Protein AF-A0A843HGH1-F1 (afdb_monomer_lite)

pLDDT: mean 73.26, std 16.57, range [32.53, 95.19]

Secondary structure (DSSP, 8-state):
-PPPPHHHHHHHHHHHHHHHHHHHHHHHHHTTTEEE-GGGSPPPPSS--HHHHHHHHH--HHHHHTTEEEE-TTS-EEEHHHHHHHHHHHHHHHHHHHHHHHHHHHHT--SS-PPPHHHHHHHHHHHHHHHHHHSS-S-TT--HHHHHHHHHHHHHHHHHHHHHHHHH-HHHHHHHHHHTHHHHHHHHHHHHH---TTS-HHHHHHHHHHHHHHHHHHHHSSPPPHHHHHHHHHHHHHHHTT----

Radius of gyration: 27.56 Å; chains: 1; bounding box: 64×54×76 Å

Foldseek 3Di:
DDDDDPVQVVLVVLLVVLLVVQVVLQVVVVVVQKDAPPVLRDDDDPDRDVVSNVVSVVNDPLNRQQRIWGQDPLRDIDRSNVVVVVVVVVVVVVVVVVVVVVVLVVVQDDVDHHDPPLVVLVVVLVVLLVCLLDDDPPPSPDDPVRSVVLNVLSVLLVVLLVVLCVPPNSVVLSVLCVVCVVLSVVLSCLSRPVRCPPPDPVVSLVVNLVSSQVSSCSRNVHHDDPVRVVVSVVVSVVVVVVPDDD

Structure (mmCIF, N/CA/C/O backbone):
data_AF-A0A843HGH1-F1
#
_entry.id   AF-A0A843HGH1-F1
#
loop_
_atom_site.group_PDB
_atom_site.id
_atom_site.type_symbol
_atom_site.label_atom_id
_atom_site.label_alt_id
_atom_site.label_comp_id
_atom_site.label_asym_id
_atom_site.label_entity_id
_atom_site.label_seq_id
_atom_site.pdbx_PDB_ins_code
_atom_site.Cartn_x
_atom_site.Cartn_y
_atom_site.Cartn_z
_atom_site.occupancy
_atom_site.B_iso_or_equiv
_atom_site.auth_seq_id
_atom_site.auth_comp_id
_atom_site.auth_asym_id
_atom_site.auth_atom_id
_atom_site.pdbx_PDB_model_num
ATOM 1 N N . MET A 1 1 ? 36.991 12.781 -45.482 1.00 47.69 1 MET A N 1
ATOM 2 C CA . MET A 1 1 ? 36.181 12.002 -44.517 1.00 47.69 1 MET A CA 1
ATOM 3 C C . MET A 1 1 ? 34.779 11.880 -45.087 1.00 47.69 1 MET A C 1
ATOM 5 O O . MET A 1 1 ? 34.203 12.911 -45.402 1.00 47.69 1 MET A O 1
ATOM 9 N N . ALA A 1 2 ? 34.263 10.668 -45.298 1.00 56.12 2 ALA A N 1
ATOM 10 C CA . ALA A 1 2 ? 32.907 10.491 -45.818 1.00 56.12 2 ALA A CA 1
ATOM 11 C C . ALA A 1 2 ? 31.892 11.022 -44.793 1.00 56.12 2 ALA A C 1
ATOM 13 O O . ALA A 1 2 ? 31.821 10.530 -43.665 1.00 56.12 2 ALA A O 1
ATOM 14 N N . THR A 1 3 ? 31.152 12.063 -45.163 1.00 76.19 3 THR A N 1
ATOM 15 C CA . THR A 1 3 ? 30.047 12.593 -44.368 1.00 76.19 3 THR A CA 1
ATOM 16 C C . THR A 1 3 ? 28.882 11.610 -44.443 1.00 76.19 3 THR A C 1
ATOM 18 O O . THR A 1 3 ? 28.512 11.139 -45.517 1.00 76.19 3 THR A O 1
ATOM 21 N N . LYS A 1 4 ? 28.329 11.236 -43.28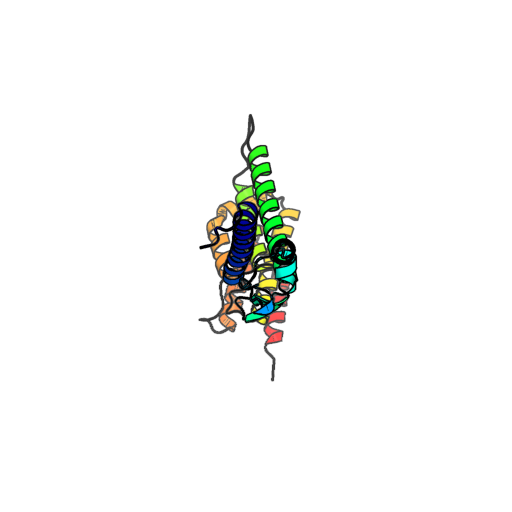4 1.00 80.62 4 LYS A N 1
ATOM 22 C CA . LYS A 1 4 ? 27.155 10.354 -43.229 1.00 80.62 4 LYS A CA 1
ATOM 23 C C . LYS A 1 4 ? 25.980 11.033 -43.929 1.00 80.62 4 LYS A C 1
ATOM 25 O O . LYS A 1 4 ? 25.811 12.245 -43.800 1.00 80.62 4 LYS A O 1
ATOM 30 N N . SER A 1 5 ? 25.158 10.252 -44.628 1.00 87.81 5 SER A N 1
ATOM 31 C CA . SER A 1 5 ? 23.934 10.780 -45.234 1.00 87.81 5 SER A CA 1
ATOM 32 C C . SER A 1 5 ? 22.965 11.271 -44.153 1.00 87.81 5 SER A C 1
ATOM 34 O O . SER A 1 5 ? 22.966 10.766 -43.025 1.00 87.81 5 SER A O 1
ATOM 36 N N . GLN A 1 6 ? 22.102 12.227 -44.499 1.00 89.00 6 GLN A N 1
ATOM 37 C CA . GLN A 1 6 ? 21.096 12.758 -43.575 1.00 89.00 6 GLN A CA 1
ATOM 38 C C . GLN A 1 6 ? 20.200 11.647 -42.998 1.00 89.00 6 GLN A C 1
ATOM 40 O O . GLN A 1 6 ? 19.968 11.604 -41.791 1.00 89.00 6 GLN A O 1
ATOM 45 N N . ALA A 1 7 ? 19.793 10.688 -43.837 1.00 86.38 7 ALA A N 1
ATOM 46 C CA . ALA A 1 7 ? 19.006 9.526 -43.423 1.00 86.38 7 ALA A CA 1
ATOM 47 C C . ALA A 1 7 ? 19.754 8.635 -42.415 1.00 86.38 7 ALA A C 1
ATOM 49 O O . ALA A 1 7 ? 19.175 8.154 -41.442 1.00 86.38 7 ALA A O 1
ATOM 50 N N . GLN A 1 8 ? 21.065 8.444 -42.600 1.00 88.38 8 GLN A N 1
ATOM 51 C CA . GLN A 1 8 ? 21.877 7.667 -41.667 1.00 88.38 8 GLN A CA 1
ATOM 52 C C . GLN A 1 8 ? 22.031 8.390 -40.322 1.00 88.38 8 GLN A C 1
ATOM 54 O O . GLN A 1 8 ? 21.955 7.754 -39.274 1.00 88.38 8 GLN A O 1
ATOM 59 N N . ILE A 1 9 ? 22.194 9.717 -40.328 1.00 90.25 9 ILE A N 1
ATOM 60 C CA . ILE A 1 9 ? 22.241 10.533 -39.104 1.00 90.25 9 ILE A CA 1
ATOM 61 C C . ILE A 1 9 ? 20.923 10.418 -38.323 1.00 90.25 9 ILE A C 1
ATOM 63 O O . ILE A 1 9 ? 20.937 10.253 -37.098 1.00 90.25 9 ILE A O 1
ATOM 67 N N . GLU A 1 10 ? 19.791 10.475 -39.021 1.00 92.94 10 GLU A N 1
ATOM 68 C CA . GLU A 1 10 ? 18.462 10.349 -38.426 1.00 92.94 10 GLU A CA 1
ATOM 69 C C . GLU A 1 10 ? 18.233 8.960 -37.816 1.00 92.94 10 GLU A C 1
ATOM 71 O O . GLU A 1 10 ? 17.894 8.857 -36.633 1.00 92.94 10 GLU A O 1
ATOM 76 N N . LEU A 1 11 ? 18.567 7.895 -38.549 1.00 92.69 11 LEU A N 1
ATOM 77 C CA . LEU A 1 11 ? 18.500 6.519 -38.056 1.00 92.69 11 LEU A CA 1
ATOM 78 C C . LEU A 1 11 ? 19.348 6.316 -36.786 1.00 92.69 11 LEU A C 1
ATOM 80 O O . LEU A 1 11 ? 18.905 5.707 -35.807 1.00 92.69 11 LEU A O 1
ATOM 84 N N . GLU A 1 12 ? 20.569 6.860 -36.750 1.00 91.94 12 GLU A N 1
ATOM 85 C CA . GLU A 1 12 ? 21.418 6.794 -35.555 1.00 91.94 12 GLU A CA 1
ATOM 86 C C . GLU A 1 12 ? 20.805 7.522 -34.357 1.00 91.94 12 GLU A C 1
ATOM 88 O O . GLU A 1 12 ? 20.907 7.054 -33.214 1.00 91.94 12 GLU A O 1
ATOM 93 N N . LYS A 1 13 ? 20.166 8.669 -34.601 1.00 93.75 13 LYS A N 1
ATOM 94 C CA . LYS A 1 13 ? 19.487 9.457 -33.571 1.00 93.75 13 LYS A CA 1
ATOM 95 C C . LYS A 1 13 ? 18.308 8.682 -32.985 1.00 93.75 13 LYS A C 1
ATOM 97 O O . LYS A 1 13 ? 18.175 8.632 -31.757 1.00 93.75 13 LYS A O 1
ATOM 102 N N . GLU A 1 14 ? 17.504 8.029 -33.817 1.00 94.44 14 GLU A N 1
ATOM 103 C CA . GLU A 1 14 ? 16.368 7.216 -33.373 1.00 94.44 14 GLU A CA 1
ATOM 104 C C . GLU A 1 14 ? 16.791 5.978 -32.580 1.00 94.44 14 GLU A C 1
ATOM 106 O O . GLU A 1 14 ? 16.241 5.701 -31.507 1.00 94.44 14 GLU A O 1
ATOM 111 N N . VAL A 1 15 ? 17.830 5.273 -33.031 1.00 94.25 15 VAL A N 1
ATOM 112 C CA . VAL A 1 15 ? 18.378 4.122 -32.300 1.00 94.25 15 VAL A CA 1
ATOM 113 C C . VAL A 1 15 ? 18.902 4.549 -30.929 1.00 94.25 15 VAL A C 1
ATOM 115 O O . VAL A 1 15 ? 18.588 3.916 -29.914 1.00 94.25 15 VAL A O 1
ATOM 118 N N . LYS A 1 16 ? 19.637 5.667 -30.854 1.00 93.12 16 LYS A N 1
ATOM 119 C CA . LYS A 1 16 ? 20.111 6.231 -29.578 1.00 93.12 16 LYS A CA 1
ATOM 120 C C . LYS A 1 16 ? 18.948 6.655 -28.676 1.00 93.12 16 LYS A C 1
ATOM 122 O O . LYS A 1 16 ? 19.013 6.426 -27.466 1.00 93.12 16 LYS A O 1
ATOM 127 N N . LYS A 1 17 ? 17.879 7.237 -29.231 1.00 94.75 17 LYS A N 1
ATOM 128 C CA . LYS A 1 17 ? 16.661 7.617 -28.492 1.00 94.75 17 LYS A CA 1
ATOM 129 C C . LYS A 1 17 ? 15.985 6.393 -27.872 1.00 94.75 17 LYS A C 1
ATOM 131 O O . LYS A 1 17 ? 15.718 6.394 -26.669 1.00 94.75 17 LYS A O 1
ATOM 136 N N . ASN A 1 18 ? 15.779 5.332 -28.650 1.00 94.12 18 ASN A N 1
ATOM 137 C CA . ASN A 1 18 ? 15.172 4.092 -28.169 1.00 94.12 18 ASN A CA 1
ATOM 138 C C . ASN A 1 18 ? 16.038 3.385 -27.115 1.00 94.12 18 ASN A C 1
ATOM 140 O O . ASN A 1 18 ? 15.526 2.955 -26.081 1.00 94.12 18 ASN A O 1
ATOM 144 N N . LEU A 1 19 ? 17.359 3.347 -27.302 1.00 93.69 19 LEU A N 1
ATOM 145 C CA . LEU A 1 19 ? 18.281 2.789 -26.311 1.00 93.69 19 LEU A CA 1
ATOM 146 C C . LEU A 1 19 ? 18.267 3.593 -24.999 1.00 93.69 19 LEU A C 1
ATOM 148 O O . LEU A 1 19 ? 18.232 3.010 -23.915 1.00 93.69 19 LEU A O 1
ATOM 152 N N . ARG A 1 20 ? 18.223 4.932 -25.070 1.00 94.19 20 ARG A N 1
ATOM 153 C CA . ARG A 1 20 ? 18.053 5.795 -23.885 1.00 94.19 20 ARG A CA 1
ATOM 154 C C . ARG A 1 20 ? 16.722 5.535 -23.179 1.00 94.19 20 ARG A C 1
ATOM 156 O O . ARG A 1 20 ? 16.712 5.471 -21.952 1.00 94.19 20 ARG A O 1
ATOM 163 N N . ARG A 1 21 ? 15.623 5.359 -23.925 1.00 95.19 21 ARG A N 1
ATOM 164 C CA . ARG A 1 21 ? 14.299 5.003 -23.382 1.00 95.19 21 ARG A CA 1
ATOM 165 C C . ARG A 1 21 ? 14.366 3.706 -22.573 1.00 95.19 21 ARG A C 1
ATOM 167 O O . ARG A 1 21 ? 13.941 3.700 -21.422 1.00 95.19 21 ARG A O 1
ATOM 174 N N . ILE A 1 22 ? 14.951 2.649 -23.144 1.00 94.44 22 ILE A N 1
ATOM 175 C CA . ILE A 1 22 ? 15.089 1.342 -22.482 1.00 94.44 22 ILE A CA 1
ATOM 176 C C . ILE A 1 22 ? 15.947 1.466 -21.217 1.00 94.44 22 ILE A C 1
ATOM 178 O O . ILE A 1 22 ? 15.513 1.057 -20.145 1.00 94.44 22 ILE A O 1
ATOM 182 N N . LYS A 1 23 ? 17.124 2.103 -21.300 1.00 93.06 23 LYS A N 1
ATOM 183 C CA . LYS A 1 23 ? 18.012 2.285 -20.137 1.00 93.06 23 LYS A CA 1
ATOM 184 C C . LYS A 1 23 ? 17.362 3.089 -19.011 1.00 93.06 23 LYS A C 1
ATOM 186 O O . LYS A 1 23 ? 17.520 2.742 -17.846 1.00 93.06 23 LYS A O 1
ATOM 191 N N . ARG A 1 24 ? 16.638 4.164 -19.342 1.00 94.75 24 ARG A N 1
ATOM 192 C CA . ARG A 1 24 ? 15.904 4.965 -18.347 1.00 94.75 24 ARG A CA 1
ATOM 193 C C . ARG A 1 24 ? 14.826 4.139 -17.660 1.00 94.75 24 ARG A C 1
ATOM 195 O O . ARG A 1 24 ? 14.711 4.205 -16.441 1.00 94.75 24 ARG A O 1
ATOM 202 N N . PHE A 1 25 ? 14.073 3.361 -18.433 1.00 94.88 25 PHE A N 1
ATOM 203 C CA . PHE A 1 25 ? 13.052 2.476 -17.891 1.00 94.88 25 PHE A CA 1
ATOM 204 C C . PHE A 1 25 ? 13.652 1.451 -16.924 1.00 94.88 25 PHE A C 1
ATOM 206 O O . PHE A 1 25 ? 13.161 1.318 -15.807 1.00 94.88 25 PHE A O 1
ATOM 213 N N . VAL A 1 26 ? 14.736 0.785 -17.331 1.00 93.44 26 VAL A N 1
ATOM 214 C CA . VAL A 1 26 ? 15.436 -0.207 -16.508 1.00 93.44 26 VAL A CA 1
ATOM 215 C C . VAL A 1 26 ? 15.921 0.418 -15.204 1.00 93.44 26 VAL A C 1
ATOM 217 O O . VAL A 1 26 ? 15.515 -0.050 -14.151 1.00 93.44 26 VAL A O 1
ATOM 220 N N . LYS A 1 27 ? 16.643 1.547 -15.250 1.00 93.31 27 LYS A N 1
ATOM 221 C CA . LYS A 1 27 ? 17.094 2.245 -14.031 1.00 93.31 27 LYS A CA 1
ATOM 222 C C . LYS A 1 27 ? 15.945 2.613 -13.090 1.00 93.31 27 LYS A C 1
ATOM 224 O O . LYS A 1 27 ? 16.081 2.539 -11.874 1.00 93.31 27 LYS A O 1
ATOM 229 N N . ALA A 1 28 ? 14.809 3.045 -13.636 1.00 93.44 28 ALA A N 1
ATOM 230 C CA . ALA A 1 28 ? 13.634 3.381 -12.835 1.00 93.44 28 ALA A CA 1
ATOM 231 C C . ALA A 1 28 ? 12.941 2.141 -12.246 1.00 93.44 28 ALA A C 1
ATOM 233 O O . ALA A 1 28 ? 12.285 2.233 -11.213 1.00 93.44 28 ALA A O 1
ATOM 234 N N . ALA A 1 29 ? 13.030 0.991 -12.911 1.00 92.38 29 ALA A N 1
ATOM 235 C CA . ALA A 1 29 ? 12.542 -0.279 -12.390 1.00 92.38 29 ALA A CA 1
ATOM 236 C C . ALA A 1 29 ? 13.511 -0.875 -11.353 1.00 92.38 29 ALA A C 1
ATOM 238 O O . ALA A 1 29 ? 13.057 -1.338 -10.317 1.00 92.38 29 ALA A O 1
ATOM 239 N N . GLU A 1 30 ? 14.823 -0.766 -11.549 1.00 92.44 30 GLU A N 1
ATOM 240 C CA . GLU A 1 30 ? 15.837 -1.181 -10.568 1.00 92.44 30 GLU A CA 1
ATOM 241 C C . GLU A 1 30 ? 15.666 -0.468 -9.230 1.00 92.44 30 GLU A C 1
ATOM 243 O O . GLU A 1 30 ? 15.606 -1.116 -8.191 1.00 92.44 30 GLU A O 1
ATOM 248 N N . LYS A 1 31 ? 15.436 0.850 -9.254 1.00 91.38 31 LYS A N 1
ATOM 249 C CA . LYS A 1 31 ? 15.102 1.622 -8.044 1.00 91.38 31 LYS A CA 1
ATOM 250 C C . LYS A 1 31 ? 13.849 1.134 -7.312 1.00 91.38 31 LYS A C 1
ATOM 252 O O . LYS A 1 31 ? 13.685 1.438 -6.140 1.00 91.38 31 LYS A O 1
ATOM 257 N N . ARG A 1 32 ? 12.951 0.436 -8.009 1.00 87.19 32 ARG A N 1
ATOM 258 C CA . ARG A 1 32 ? 11.728 -0.136 -7.437 1.00 87.19 32 ARG A CA 1
ATOM 259 C C . ARG A 1 32 ? 11.919 -1.570 -6.941 1.00 87.19 32 ARG A C 1
ATOM 261 O O . ARG A 1 32 ? 10.956 -2.113 -6.430 1.00 87.19 32 ARG A O 1
ATOM 268 N N . GLY A 1 33 ? 13.098 -2.179 -7.102 1.00 90.06 33 GLY A N 1
ATOM 269 C CA . GLY A 1 33 ? 13.377 -3.561 -6.682 1.00 90.06 33 GLY A CA 1
ATOM 270 C C . GLY A 1 33 ? 13.390 -4.592 -7.816 1.00 90.06 33 GLY A C 1
ATOM 271 O O . GLY A 1 33 ? 13.457 -5.791 -7.561 1.00 90.06 33 GLY A O 1
ATOM 272 N N . TYR A 1 34 ? 13.330 -4.168 -9.084 1.00 93.56 34 TYR A N 1
ATOM 273 C CA . TYR A 1 34 ? 13.421 -5.090 -10.222 1.00 93.56 34 TYR A CA 1
ATOM 274 C C . TYR A 1 34 ? 14.871 -5.334 -10.646 1.00 93.56 34 TYR A C 1
ATOM 276 O O . TYR A 1 34 ? 15.633 -4.401 -10.862 1.00 93.56 34 TYR A O 1
ATOM 284 N N . SER A 1 35 ? 15.222 -6.588 -10.883 1.00 92.31 35 SER A N 1
ATOM 285 C CA . SER A 1 35 ? 16.493 -7.009 -11.459 1.00 92.31 35 SER A CA 1
ATOM 286 C C . SER A 1 35 ? 16.274 -7.582 -12.859 1.00 92.31 35 SER A C 1
ATOM 288 O O . SER A 1 35 ? 15.352 -8.370 -13.090 1.00 92.31 35 SER A O 1
ATOM 290 N N . PHE A 1 36 ? 17.114 -7.177 -13.812 1.00 91.25 36 PHE A N 1
ATOM 291 C CA . PHE A 1 36 ? 17.059 -7.613 -15.207 1.00 91.25 36 PHE A CA 1
ATOM 292 C C . PHE A 1 36 ? 18.316 -8.408 -15.547 1.00 91.25 36 PHE A C 1
ATOM 294 O O . PHE A 1 36 ? 19.418 -8.026 -15.162 1.00 91.25 36 PHE A O 1
ATOM 301 N N . SER A 1 37 ? 18.182 -9.486 -16.327 1.00 82.75 37 SER A N 1
ATOM 302 C CA . SER A 1 37 ? 19.374 -10.165 -16.851 1.00 82.75 37 SER A CA 1
ATOM 303 C C . SER A 1 37 ? 20.143 -9.252 -17.814 1.00 82.75 37 SER A C 1
ATOM 305 O O . SER A 1 37 ? 19.540 -8.468 -18.555 1.00 82.75 37 SER A O 1
ATOM 307 N N . ASN A 1 38 ? 21.469 -9.412 -17.890 1.00 74.75 38 ASN A N 1
ATOM 308 C CA . ASN A 1 38 ? 22.316 -8.653 -18.822 1.00 74.75 38 ASN A CA 1
ATOM 309 C C . ASN A 1 38 ? 21.862 -8.780 -20.291 1.00 74.75 38 ASN A C 1
ATOM 311 O O . ASN A 1 38 ? 22.095 -7.883 -21.094 1.00 74.75 38 ASN A O 1
ATOM 315 N N . THR A 1 39 ? 21.153 -9.858 -20.644 1.00 75.56 39 THR A N 1
ATOM 316 C CA . THR A 1 39 ? 20.605 -10.070 -21.996 1.00 75.56 39 THR A CA 1
ATOM 317 C C . THR A 1 39 ? 19.356 -9.232 -22.304 1.00 75.56 39 THR A C 1
ATOM 319 O O . THR A 1 39 ? 18.990 -9.070 -23.471 1.00 75.56 39 THR A O 1
ATOM 322 N N . ALA A 1 40 ? 18.687 -8.682 -21.286 1.00 75.62 40 ALA A N 1
ATOM 323 C CA . ALA A 1 40 ? 17.489 -7.862 -21.450 1.00 75.62 40 ALA A CA 1
ATOM 324 C C . ALA A 1 40 ? 17.806 -6.412 -21.861 1.00 75.62 40 ALA A C 1
ATOM 326 O O . ALA A 1 40 ? 16.944 -5.741 -22.435 1.00 75.62 40 ALA A O 1
ATOM 327 N N . ILE A 1 41 ? 19.030 -5.933 -21.606 1.00 83.62 41 ILE A N 1
ATOM 328 C CA . ILE A 1 41 ? 19.459 -4.559 -21.889 1.00 83.62 41 ILE A CA 1
ATOM 329 C C . ILE A 1 41 ? 20.366 -4.561 -23.129 1.00 83.62 41 ILE A C 1
ATOM 331 O O . ILE A 1 41 ? 21.516 -4.987 -23.050 1.00 83.62 41 ILE A O 1
ATOM 335 N N . PRO A 1 42 ? 19.898 -4.073 -24.289 1.00 84.12 42 PRO A N 1
ATOM 336 C CA . PRO A 1 42 ? 20.715 -4.074 -25.495 1.00 84.12 42 PRO A CA 1
ATOM 337 C C . PRO A 1 42 ? 21.879 -3.069 -25.421 1.00 84.12 42 PRO A C 1
ATOM 339 O O . PRO A 1 42 ? 21.728 -1.932 -24.958 1.00 84.12 42 PRO A O 1
ATOM 342 N N . THR A 1 43 ? 23.039 -3.475 -25.940 1.00 87.69 43 THR A N 1
ATOM 343 C CA . THR A 1 43 ? 24.229 -2.632 -26.139 1.00 87.69 43 THR A CA 1
ATOM 344 C C . THR A 1 43 ? 24.214 -1.982 -27.520 1.00 87.69 43 THR A C 1
ATOM 346 O O . THR A 1 43 ? 23.575 -2.478 -28.441 1.00 87.69 43 THR A O 1
ATOM 349 N N . LEU A 1 44 ? 24.884 -0.839 -27.693 1.00 87.69 44 LEU A N 1
ATOM 350 C CA . LEU A 1 44 ? 24.924 -0.171 -28.996 1.00 87.69 44 LEU A CA 1
ATOM 351 C C . LEU A 1 44 ? 25.774 -1.004 -29.980 1.00 87.69 44 LEU A C 1
ATOM 353 O O . LEU A 1 44 ? 26.950 -1.222 -29.688 1.00 87.69 44 LEU A O 1
ATOM 357 N N . PRO A 1 45 ? 25.226 -1.472 -31.118 1.00 87.06 45 PRO A N 1
ATOM 358 C CA . PRO A 1 45 ? 26.004 -2.229 -32.090 1.00 87.06 45 PRO A CA 1
ATOM 359 C C . PRO A 1 45 ? 26.961 -1.315 -32.857 1.00 87.06 45 PRO A C 1
ATOM 361 O O . PRO A 1 45 ? 26.702 -0.122 -33.021 1.00 87.06 45 PRO A O 1
ATOM 364 N N . LYS A 1 46 ? 28.039 -1.905 -33.385 1.00 85.44 46 LYS A N 1
ATOM 365 C CA . LYS A 1 46 ? 29.038 -1.206 -34.210 1.00 85.44 46 LYS A CA 1
ATOM 366 C C . LYS A 1 46 ? 28.435 -0.639 -35.502 1.00 85.44 46 LYS A C 1
ATOM 368 O O . LYS A 1 46 ? 28.812 0.449 -35.920 1.00 85.44 46 LYS A O 1
ATOM 373 N N . THR A 1 47 ? 27.466 -1.348 -36.083 1.00 86.25 47 THR A N 1
ATOM 374 C CA . THR A 1 47 ? 26.744 -0.928 -37.291 1.00 86.25 47 THR A CA 1
ATOM 375 C C . THR A 1 47 ? 25.272 -0.713 -36.967 1.00 86.25 47 THR A C 1
ATOM 377 O O . THR A 1 47 ? 24.585 -1.618 -36.482 1.00 86.25 47 THR A O 1
ATOM 380 N N . ILE A 1 48 ? 24.779 0.496 -37.232 1.00 89.50 48 ILE A N 1
ATOM 381 C CA . ILE A 1 48 ? 23.378 0.857 -37.030 1.00 89.50 48 ILE A CA 1
ATOM 382 C C . ILE A 1 48 ? 22.607 0.563 -38.319 1.00 89.50 48 ILE A C 1
ATOM 384 O O . ILE A 1 48 ? 22.966 1.040 -39.389 1.00 89.50 48 ILE A O 1
ATOM 388 N N . THR A 1 49 ? 21.561 -0.254 -38.196 1.00 91.75 49 THR A N 1
ATOM 389 C CA . THR A 1 49 ? 20.683 -0.674 -39.295 1.00 91.75 49 THR A CA 1
ATOM 390 C C . THR A 1 49 ? 19.226 -0.494 -38.885 1.00 91.75 49 THR A C 1
ATOM 392 O O . THR A 1 49 ? 18.912 -0.449 -37.691 1.00 91.75 49 THR A O 1
ATOM 395 N N . GLU A 1 50 ? 18.315 -0.476 -39.854 1.00 91.00 50 GLU A N 1
ATOM 396 C CA . GLU A 1 50 ? 16.872 -0.460 -39.581 1.00 91.00 50 GLU A CA 1
ATOM 397 C C . GLU A 1 50 ? 16.421 -1.666 -38.745 1.00 91.00 50 GLU A C 1
ATOM 399 O O . GLU A 1 50 ? 15.553 -1.549 -37.882 1.00 91.00 50 GLU A O 1
ATOM 404 N N . LYS A 1 51 ? 17.059 -2.830 -38.920 1.00 91.69 51 LYS A N 1
ATOM 405 C CA . LYS A 1 51 ? 16.789 -4.021 -38.101 1.00 91.69 51 LYS A CA 1
ATOM 406 C C . LYS A 1 51 ? 17.104 -3.776 -36.622 1.00 91.69 51 LYS A C 1
ATOM 408 O O . LYS A 1 51 ? 16.363 -4.237 -35.752 1.00 91.69 51 LYS A O 1
ATOM 413 N N . THR A 1 52 ? 18.172 -3.031 -36.327 1.00 91.06 52 THR A N 1
ATOM 414 C CA . THR A 1 52 ? 18.504 -2.603 -34.959 1.00 91.06 52 THR A CA 1
ATOM 415 C C . THR A 1 52 ? 17.416 -1.698 -34.391 1.00 91.06 52 THR A C 1
ATOM 417 O O . THR A 1 52 ? 17.002 -1.897 -33.248 1.00 91.06 52 THR A O 1
ATOM 420 N N . LEU A 1 53 ? 16.929 -0.738 -35.185 1.00 92.31 53 LEU A N 1
ATOM 421 C CA . LEU A 1 53 ? 15.846 0.153 -34.775 1.00 92.31 53 LEU A CA 1
ATOM 422 C C . LEU A 1 53 ? 14.581 -0.643 -34.430 1.00 92.31 53 LEU A C 1
ATOM 424 O O . LEU A 1 53 ? 14.121 -0.578 -33.290 1.00 92.31 53 LEU A O 1
ATOM 428 N N . ARG A 1 54 ? 14.116 -1.503 -35.346 1.00 93.44 54 ARG A N 1
ATOM 429 C CA . ARG A 1 54 ? 12.944 -2.372 -35.137 1.00 93.44 54 ARG A CA 1
ATOM 430 C C . ARG A 1 54 ? 13.083 -3.244 -33.890 1.00 93.44 54 ARG A C 1
ATOM 432 O O . ARG A 1 54 ? 12.144 -3.381 -33.105 1.00 93.44 54 ARG A O 1
ATOM 439 N N . LYS A 1 55 ? 14.278 -3.800 -33.651 1.00 91.88 55 LYS A N 1
ATOM 440 C CA . LYS A 1 55 ? 14.565 -4.567 -32.430 1.00 91.88 55 LYS A CA 1
ATOM 441 C C . LYS A 1 55 ? 14.361 -3.710 -31.179 1.00 91.88 55 LYS A C 1
ATOM 443 O O . LYS A 1 55 ? 13.734 -4.177 -30.233 1.00 91.88 55 LYS A O 1
ATOM 448 N N . TYR A 1 56 ? 14.856 -2.474 -31.144 1.00 93.38 56 TYR A N 1
ATOM 449 C CA . TYR A 1 56 ? 14.747 -1.624 -29.949 1.00 93.38 56 TYR A CA 1
ATOM 450 C C . TYR A 1 56 ? 13.341 -1.065 -29.736 1.00 93.38 56 TYR A C 1
ATOM 452 O O . TYR A 1 56 ? 12.931 -0.867 -28.591 1.00 93.38 56 TYR A O 1
ATOM 460 N N . GLU A 1 57 ? 12.586 -0.854 -30.807 1.00 92.56 57 GLU A N 1
ATOM 461 C CA . GLU A 1 57 ? 11.173 -0.477 -30.736 1.00 92.56 57 GLU A CA 1
ATOM 462 C C . GLU A 1 57 ? 10.306 -1.613 -30.190 1.00 92.56 57 GLU A C 1
ATOM 464 O O . GLU A 1 57 ? 9.415 -1.375 -29.369 1.00 92.56 57 GLU A O 1
ATOM 469 N N . SER A 1 58 ? 10.615 -2.857 -30.575 1.00 92.25 58 SER A N 1
ATOM 470 C CA . SER A 1 58 ? 9.904 -4.047 -30.095 1.00 92.25 58 SER A CA 1
ATOM 471 C C . SER A 1 58 ? 10.062 -4.282 -28.588 1.00 92.25 58 SER A C 1
ATOM 473 O O . SER A 1 58 ? 9.180 -4.865 -27.956 1.00 92.25 58 SER A O 1
ATOM 475 N N . ILE A 1 59 ? 11.152 -3.787 -27.986 1.00 93.19 59 ILE A N 1
ATOM 476 C CA . ILE A 1 59 ? 11.377 -3.867 -26.542 1.00 93.19 59 ILE A CA 1
ATOM 477 C C . ILE A 1 59 ? 10.426 -2.887 -25.853 1.00 93.19 59 ILE A C 1
ATOM 479 O O . ILE A 1 59 ? 10.647 -1.675 -25.805 1.00 93.19 59 ILE A O 1
ATOM 483 N N . ARG A 1 60 ? 9.335 -3.428 -25.317 1.00 92.19 60 ARG A N 1
ATOM 484 C CA . ARG A 1 60 ? 8.317 -2.694 -24.557 1.00 92.19 60 ARG A CA 1
ATOM 485 C C . ARG A 1 60 ? 8.452 -2.971 -23.056 1.00 92.19 60 ARG A C 1
ATOM 487 O O . ARG A 1 60 ? 8.987 -4.021 -22.691 1.00 92.19 60 ARG A O 1
ATOM 494 N N . PRO A 1 61 ? 7.928 -2.091 -22.183 1.00 90.94 61 PRO A N 1
ATOM 495 C CA . PRO A 1 61 ? 7.895 -2.321 -20.737 1.00 90.94 61 PRO A CA 1
ATOM 496 C C . PRO A 1 61 ? 7.429 -3.726 -20.341 1.00 90.94 61 PRO A C 1
ATOM 498 O O . PRO A 1 61 ? 8.093 -4.387 -19.552 1.00 90.94 61 PRO A O 1
ATOM 501 N N . ASP A 1 62 ? 6.353 -4.229 -20.951 1.00 89.94 62 ASP A N 1
ATOM 502 C CA . ASP A 1 62 ? 5.811 -5.551 -20.615 1.00 89.94 62 ASP A CA 1
ATOM 503 C C . ASP A 1 62 ? 6.783 -6.688 -20.988 1.00 89.94 62 ASP A C 1
ATOM 505 O O . ASP A 1 62 ? 6.942 -7.647 -20.236 1.00 89.94 62 ASP A O 1
ATOM 509 N N . THR A 1 63 ? 7.507 -6.565 -22.110 1.00 91.69 63 THR A N 1
ATOM 510 C CA . THR A 1 63 ? 8.538 -7.549 -22.500 1.00 91.69 63 THR A CA 1
ATOM 511 C C . THR A 1 63 ? 9.746 -7.533 -21.564 1.00 91.69 63 THR A C 1
ATOM 513 O O . THR A 1 63 ? 10.363 -8.575 -21.351 1.00 91.69 63 THR A O 1
ATOM 516 N N . LEU A 1 64 ? 10.069 -6.369 -20.990 1.00 92.38 64 LEU A N 1
ATOM 517 C CA . LEU A 1 64 ? 11.137 -6.223 -20.005 1.00 92.38 64 LEU A CA 1
ATOM 518 C C . LEU A 1 64 ? 10.724 -6.841 -18.666 1.00 92.38 64 LEU A C 1
ATOM 520 O O . LEU A 1 64 ? 11.498 -7.604 -18.100 1.00 92.38 64 LEU A O 1
ATOM 524 N N . TYR A 1 65 ? 9.493 -6.601 -18.205 1.00 92.00 65 TYR A N 1
ATOM 525 C CA . TYR A 1 65 ? 8.976 -7.203 -16.970 1.00 92.00 65 TYR A CA 1
ATOM 526 C C . TYR A 1 65 ? 8.879 -8.730 -17.030 1.00 92.00 65 TYR A C 1
ATOM 528 O O . TYR A 1 65 ? 9.175 -9.393 -16.040 1.00 92.00 65 TYR A O 1
ATOM 536 N N . LYS A 1 66 ? 8.548 -9.308 -18.193 1.00 91.06 66 LYS A N 1
ATOM 537 C CA . LYS A 1 66 ? 8.575 -10.770 -18.396 1.00 91.06 66 LYS A CA 1
ATOM 538 C C . LYS A 1 66 ? 9.965 -11.389 -18.205 1.00 91.06 66 LYS A C 1
ATOM 540 O O . LYS A 1 66 ? 10.058 -12.570 -17.896 1.00 91.06 66 LYS A O 1
ATOM 545 N N . LYS A 1 67 ? 11.031 -10.608 -18.401 1.00 91.12 67 LYS A N 1
ATOM 546 C CA . LYS A 1 67 ? 12.435 -11.030 -18.251 1.00 91.12 67 LYS A CA 1
ATOM 547 C C . LYS A 1 67 ? 13.072 -10.541 -16.946 1.00 91.12 67 LYS A C 1
ATOM 549 O O . LYS A 1 67 ? 14.290 -10.640 -16.798 1.00 91.12 67 LYS A O 1
ATOM 554 N N . ALA A 1 68 ? 12.274 -9.965 -16.052 1.00 93.12 68 ALA A N 1
ATOM 555 C CA . ALA A 1 68 ? 12.736 -9.398 -14.797 1.00 93.12 68 ALA A CA 1
ATOM 556 C C . ALA A 1 68 ? 12.371 -10.300 -13.617 1.00 93.12 68 ALA A C 1
ATOM 558 O O . ALA A 1 68 ? 11.374 -11.025 -13.651 1.00 93.12 68 ALA A O 1
ATOM 559 N N . VAL A 1 69 ? 13.156 -10.188 -12.553 1.00 93.88 69 VAL A N 1
ATOM 560 C CA . VAL A 1 69 ? 12.853 -10.727 -11.226 1.00 93.88 69 VAL A CA 1
ATOM 561 C C . VAL A 1 69 ? 12.664 -9.541 -10.297 1.00 93.88 69 VAL A C 1
ATOM 563 O O . VAL A 1 69 ? 13.463 -8.613 -10.324 1.00 93.88 69 VAL A O 1
ATOM 566 N N . TYR A 1 70 ? 11.605 -9.542 -9.504 1.00 91.25 70 TYR A N 1
ATOM 567 C CA . TYR A 1 70 ? 11.415 -8.552 -8.455 1.00 91.25 70 TYR A CA 1
ATOM 568 C C . TYR A 1 70 ? 11.927 -9.123 -7.137 1.00 91.25 70 TYR A C 1
ATOM 570 O O . TYR A 1 70 ? 11.621 -10.270 -6.813 1.00 91.25 70 TYR A O 1
ATOM 578 N N . VAL A 1 71 ? 12.708 -8.330 -6.410 1.00 88.56 71 VAL A N 1
ATOM 579 C CA . VAL A 1 71 ? 13.177 -8.645 -5.061 1.00 88.56 71 VAL A CA 1
ATOM 580 C C . VAL A 1 71 ? 12.414 -7.741 -4.106 1.00 88.56 71 VAL A C 1
ATOM 582 O O . VAL A 1 71 ? 12.530 -6.517 -4.193 1.00 88.56 71 VAL A O 1
ATOM 585 N N . SER A 1 72 ? 11.602 -8.344 -3.242 1.00 79.81 72 SER A N 1
ATOM 586 C CA . SER A 1 72 ? 10.885 -7.603 -2.210 1.00 79.81 72 SER A CA 1
ATOM 587 C C . SER A 1 72 ? 11.855 -7.090 -1.137 1.00 79.81 72 SER A C 1
ATOM 589 O O . SER A 1 72 ? 12.967 -7.618 -1.020 1.00 79.81 72 SER A O 1
ATOM 591 N N . PRO A 1 73 ? 11.468 -6.073 -0.348 1.00 77.38 73 PRO A N 1
ATOM 592 C CA . PRO A 1 73 ? 12.264 -5.617 0.794 1.00 77.38 73 PRO A CA 1
ATOM 593 C C . PRO A 1 73 ? 12.631 -6.746 1.772 1.00 77.38 73 PRO A C 1
ATOM 595 O O . PRO A 1 73 ? 13.720 -6.741 2.333 1.00 77.38 73 PRO A O 1
ATOM 598 N N . GLU A 1 74 ? 11.769 -7.755 1.897 1.00 75.88 74 GLU A N 1
ATOM 599 C CA . GLU A 1 74 ? 11.939 -8.955 2.730 1.00 75.88 74 GLU A CA 1
ATOM 600 C C . GLU A 1 74 ? 12.824 -10.029 2.060 1.00 75.88 74 GLU A C 1
ATOM 602 O O . GLU A 1 74 ? 12.962 -11.143 2.557 1.00 75.88 74 GLU A O 1
ATOM 607 N N . GLY A 1 75 ? 13.405 -9.732 0.893 1.00 79.19 75 GLY A N 1
ATOM 608 C CA . GLY A 1 75 ? 14.302 -10.626 0.156 1.00 79.19 75 GLY A CA 1
ATOM 609 C C . GLY A 1 75 ? 13.600 -11.684 -0.703 1.00 79.19 75 GLY A C 1
ATOM 610 O O . GLY A 1 75 ? 14.273 -12.474 -1.373 1.00 79.19 75 GLY A O 1
ATOM 611 N N . THR A 1 76 ? 12.264 -11.690 -0.751 1.00 81.62 76 THR A N 1
ATOM 612 C CA . THR A 1 76 ? 11.503 -12.670 -1.536 1.00 81.62 76 THR A CA 1
ATOM 613 C C . THR A 1 76 ? 11.596 -12.352 -3.025 1.00 81.62 76 THR A C 1
ATOM 615 O O . THR A 1 76 ? 11.403 -11.215 -3.458 1.00 81.62 76 THR A O 1
ATOM 618 N N . LYS A 1 77 ? 11.882 -13.374 -3.839 1.00 89.38 77 LYS A N 1
ATOM 619 C CA . LYS A 1 77 ? 11.999 -13.245 -5.296 1.00 89.38 77 LYS A CA 1
ATOM 620 C C . LYS A 1 77 ? 10.725 -13.719 -5.979 1.00 89.38 77 LYS A C 1
ATOM 622 O O . LYS A 1 77 ? 10.377 -14.890 -5.885 1.00 89.38 77 LYS A O 1
ATOM 627 N N . ILE A 1 78 ? 10.084 -12.831 -6.732 1.00 88.12 78 ILE A N 1
ATOM 628 C CA . ILE A 1 78 ? 8.926 -13.162 -7.576 1.00 88.12 78 ILE A CA 1
ATOM 629 C C . ILE A 1 78 ? 9.167 -12.735 -9.023 1.00 88.12 78 ILE A C 1
ATOM 631 O O . ILE A 1 78 ? 10.090 -11.972 -9.334 1.00 88.12 78 ILE A O 1
ATOM 635 N N . LYS A 1 79 ? 8.339 -13.229 -9.946 1.00 87.75 79 LYS A N 1
ATOM 636 C CA . LYS A 1 79 ? 8.466 -12.876 -11.363 1.00 87.75 79 LYS A CA 1
ATOM 637 C C . LYS A 1 79 ? 8.082 -11.410 -11.571 1.00 87.75 79 LYS A C 1
ATOM 639 O O . LYS A 1 79 ? 7.087 -10.922 -11.039 1.00 87.75 79 LYS A O 1
ATOM 644 N N . GLY A 1 80 ? 8.847 -10.695 -12.395 1.00 86.00 80 GLY A N 1
ATOM 645 C CA . GLY A 1 80 ? 8.672 -9.254 -12.581 1.00 86.00 80 GLY A CA 1
ATOM 646 C C . GLY A 1 80 ? 7.319 -8.851 -13.178 1.00 86.00 80 GLY A C 1
ATOM 647 O O . GLY A 1 80 ? 6.805 -7.783 -12.857 1.00 86.00 80 GLY A O 1
ATOM 648 N N . TYR A 1 81 ? 6.700 -9.683 -14.021 1.00 88.62 81 TYR A N 1
ATOM 649 C CA . TYR A 1 81 ? 5.362 -9.374 -14.539 1.00 88.62 81 TYR A CA 1
ATOM 650 C C . TYR A 1 81 ? 4.277 -9.486 -13.455 1.00 88.62 81 TYR A C 1
ATOM 652 O O . TYR A 1 81 ? 3.379 -8.649 -13.436 1.00 88.62 81 TYR A O 1
ATOM 660 N N . GLU A 1 82 ? 4.398 -10.445 -12.531 1.00 79.75 82 GLU A N 1
ATOM 661 C CA . GLU A 1 82 ? 3.462 -10.638 -11.411 1.00 79.75 82 GLU A CA 1
ATOM 662 C C . GLU A 1 82 ? 3.562 -9.462 -10.437 1.00 79.75 82 GLU A C 1
ATOM 664 O O . GLU A 1 82 ? 2.554 -8.845 -10.094 1.00 79.75 82 GLU A O 1
ATOM 669 N N . ALA A 1 83 ? 4.788 -9.060 -10.082 1.00 82.94 83 ALA A N 1
ATOM 670 C CA . ALA A 1 83 ? 5.031 -7.867 -9.270 1.00 82.94 83 ALA A CA 1
ATOM 671 C C . ALA A 1 83 ? 4.445 -6.600 -9.920 1.00 82.94 83 ALA A C 1
ATOM 673 O O . ALA A 1 83 ? 3.844 -5.755 -9.251 1.00 82.94 83 ALA A O 1
ATOM 674 N N . ARG A 1 84 ? 4.563 -6.474 -11.249 1.00 88.62 84 ARG A N 1
ATOM 675 C CA . ARG A 1 84 ? 4.024 -5.319 -11.972 1.00 88.62 84 ARG A CA 1
ATOM 676 C C . ARG A 1 84 ? 2.499 -5.296 -11.984 1.00 88.62 84 ARG A C 1
ATOM 678 O O . ARG A 1 84 ? 1.905 -4.216 -11.940 1.00 88.62 84 ARG A O 1
ATOM 685 N N . GLU A 1 85 ? 1.866 -6.455 -12.085 1.00 80.88 85 GLU A N 1
ATOM 686 C CA . GLU A 1 85 ? 0.415 -6.579 -12.006 1.00 80.88 85 GLU A CA 1
ATOM 687 C C . GLU A 1 85 ? -0.098 -6.172 -10.623 1.00 80.88 85 GLU A C 1
ATOM 689 O O . GLU A 1 85 ? -1.021 -5.359 -10.530 1.00 80.88 85 GLU A O 1
ATOM 694 N N . GLN A 1 86 ? 0.568 -6.627 -9.558 1.00 79.81 86 GLN A N 1
ATOM 695 C CA . GLN A 1 86 ? 0.271 -6.205 -8.189 1.00 79.81 86 GLN A CA 1
ATOM 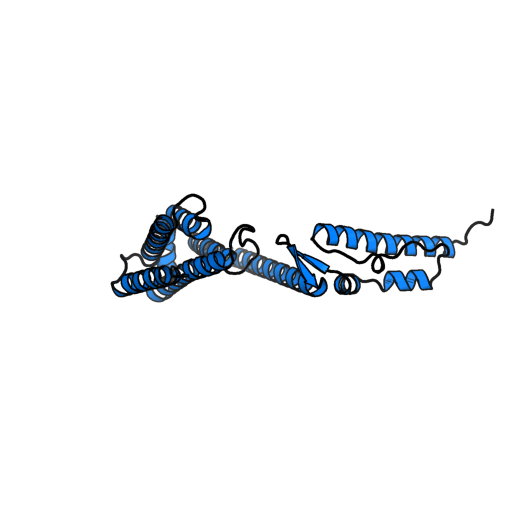696 C C . GLN A 1 86 ? 0.413 -4.683 -8.022 1.00 79.81 86 GLN A C 1
ATOM 698 O O . GLN A 1 86 ? -0.509 -4.032 -7.533 1.00 79.81 86 GLN A O 1
ATOM 703 N N . GLU A 1 87 ? 1.504 -4.085 -8.514 1.00 81.06 87 GLU A N 1
ATOM 704 C CA . GLU A 1 87 ? 1.726 -2.629 -8.474 1.00 81.06 87 GLU A CA 1
ATOM 705 C C . GLU A 1 87 ? 0.617 -1.859 -9.216 1.00 81.06 87 GLU A C 1
ATOM 707 O O . GLU A 1 87 ? 0.098 -0.856 -8.720 1.00 81.06 87 GLU A O 1
ATOM 712 N N . ARG A 1 88 ? 0.200 -2.339 -10.399 1.00 77.75 88 ARG A N 1
ATOM 713 C CA . ARG A 1 88 ? -0.904 -1.738 -11.167 1.00 77.75 88 ARG A CA 1
ATOM 714 C C . ARG A 1 88 ? -2.233 -1.852 -10.426 1.00 77.75 88 ARG A C 1
ATOM 716 O O . ARG A 1 88 ? -2.983 -0.877 -10.395 1.00 77.75 88 ARG A O 1
ATOM 723 N N . ARG A 1 89 ? -2.515 -3.007 -9.818 1.00 69.56 89 ARG A N 1
ATOM 724 C CA . ARG A 1 89 ? -3.724 -3.228 -9.018 1.00 69.56 89 ARG A CA 1
ATOM 725 C C . ARG A 1 89 ? -3.772 -2.270 -7.828 1.00 69.56 89 ARG A C 1
ATOM 727 O O . ARG A 1 89 ? -4.785 -1.597 -7.653 1.00 69.56 89 ARG A O 1
ATOM 734 N N . ARG A 1 90 ? -2.669 -2.130 -7.084 1.00 70.44 90 ARG A N 1
ATOM 735 C CA . ARG A 1 90 ? -2.542 -1.181 -5.962 1.00 70.44 90 ARG A CA 1
ATOM 736 C C . ARG A 1 90 ? -2.764 0.263 -6.414 1.00 70.44 90 ARG A C 1
ATOM 738 O O . ARG A 1 90 ? -3.560 0.988 -5.820 1.00 70.44 90 ARG A O 1
ATOM 745 N N . ALA A 1 91 ? -2.133 0.676 -7.514 1.00 68.62 91 ALA A N 1
ATOM 746 C CA . ALA A 1 91 ? -2.309 2.019 -8.066 1.00 68.62 91 ALA A CA 1
ATOM 747 C C . ALA A 1 91 ? -3.760 2.291 -8.508 1.00 68.62 91 ALA A C 1
ATOM 749 O O . ALA A 1 91 ? -4.293 3.371 -8.248 1.00 68.62 91 ALA A O 1
ATOM 750 N N . ALA A 1 92 ? -4.416 1.313 -9.140 1.00 68.62 92 ALA A N 1
ATOM 751 C CA . ALA A 1 92 ? -5.813 1.418 -9.552 1.00 68.62 92 ALA A CA 1
ATOM 752 C C . ALA A 1 92 ? -6.760 1.515 -8.347 1.00 68.62 92 ALA A C 1
ATOM 754 O O . ALA A 1 92 ? -7.664 2.349 -8.345 1.00 68.62 92 ALA A O 1
ATOM 755 N N . GLN A 1 93 ? -6.523 0.718 -7.304 1.00 61.88 93 GLN A N 1
ATOM 756 C CA . GLN A 1 93 ? -7.274 0.788 -6.050 1.00 61.88 93 GLN A CA 1
ATOM 757 C C . GLN A 1 93 ? -7.109 2.154 -5.381 1.00 61.88 93 GLN A C 1
ATOM 759 O O . GLN A 1 93 ? -8.111 2.796 -5.065 1.00 61.88 93 GLN A O 1
ATOM 764 N N . LYS A 1 94 ? -5.871 2.652 -5.258 1.00 64.75 94 LYS A N 1
ATOM 765 C CA . LYS A 1 94 ? -5.592 3.993 -4.727 1.00 64.75 94 LYS A CA 1
ATOM 766 C C . LYS A 1 94 ? -6.325 5.072 -5.523 1.00 64.75 94 LYS A C 1
ATOM 768 O O . LYS A 1 94 ? -7.006 5.907 -4.938 1.00 64.75 94 LYS A O 1
ATOM 773 N N . ALA A 1 95 ? -6.272 5.015 -6.853 1.00 65.25 95 ALA A N 1
ATOM 774 C CA . ALA A 1 95 ? -6.993 5.953 -7.709 1.00 65.25 95 ALA A CA 1
ATOM 775 C C . ALA A 1 95 ? -8.519 5.863 -7.534 1.00 65.25 95 ALA A C 1
ATOM 777 O O . ALA A 1 95 ? -9.194 6.890 -7.519 1.00 65.25 95 ALA A O 1
ATOM 778 N N . ALA A 1 96 ? -9.078 4.660 -7.379 1.00 63.19 96 ALA A N 1
ATOM 779 C CA . ALA A 1 96 ? -10.503 4.470 -7.116 1.00 63.19 96 ALA A CA 1
ATOM 780 C C . ALA A 1 96 ? -10.915 5.041 -5.751 1.00 63.19 96 ALA A C 1
ATOM 782 O O . ALA A 1 96 ? -11.970 5.663 -5.646 1.00 63.19 96 ALA A O 1
ATOM 783 N N . ILE A 1 97 ? -10.081 4.882 -4.719 1.00 64.50 97 ILE A N 1
ATOM 784 C CA . ILE A 1 97 ? -10.274 5.515 -3.407 1.00 64.50 97 ILE A CA 1
ATOM 785 C C . ILE A 1 97 ? -10.242 7.039 -3.554 1.00 64.50 97 ILE A C 1
ATOM 787 O O . ILE A 1 97 ? -11.191 7.700 -3.147 1.00 64.50 97 ILE A O 1
ATOM 791 N N . THR A 1 98 ? -9.230 7.602 -4.221 1.00 66.69 98 THR A N 1
ATOM 792 C CA . THR A 1 98 ? -9.138 9.052 -4.459 1.00 66.69 98 THR A CA 1
ATOM 793 C C . THR A 1 98 ? -10.337 9.587 -5.242 1.00 66.69 98 THR A C 1
ATOM 795 O O . THR A 1 98 ? -10.863 10.639 -4.901 1.00 66.69 98 THR A O 1
ATOM 798 N N . ARG A 1 99 ? -10.822 8.868 -6.262 1.00 63.22 99 ARG A N 1
ATOM 799 C CA . ARG A 1 99 ? -12.027 9.260 -7.013 1.00 63.22 99 ARG A CA 1
ATOM 800 C C . ARG A 1 99 ? -13.278 9.206 -6.153 1.00 63.22 99 ARG A C 1
ATOM 802 O O . ARG A 1 99 ? -14.081 10.126 -6.225 1.00 63.22 99 ARG A O 1
ATOM 809 N N . ARG A 1 100 ? -13.449 8.154 -5.347 1.00 63.16 100 ARG A N 1
ATOM 810 C CA . ARG A 1 100 ? -14.566 8.059 -4.396 1.00 63.16 100 ARG A CA 1
ATOM 811 C C . ARG A 1 100 ? -14.521 9.205 -3.394 1.00 63.16 100 ARG A C 1
ATOM 813 O O . ARG A 1 100 ? -15.546 9.839 -3.194 1.00 63.16 100 ARG A O 1
ATOM 820 N N . ARG A 1 101 ? -13.338 9.527 -2.865 1.00 62.50 101 ARG A N 1
ATOM 821 C CA . ARG A 1 101 ? -13.108 10.681 -1.992 1.00 62.50 101 ARG A CA 1
ATOM 822 C C . ARG A 1 101 ? -13.467 11.994 -2.683 1.00 62.50 101 ARG A C 1
ATOM 824 O O . ARG A 1 101 ? -14.283 12.729 -2.161 1.00 62.50 101 ARG A O 1
ATOM 831 N N . PHE A 1 102 ? -12.962 12.245 -3.887 1.00 59.44 102 PHE A N 1
ATOM 832 C CA . PHE A 1 102 ? -13.260 13.470 -4.632 1.00 59.44 102 PHE A CA 1
ATOM 833 C C . PHE A 1 102 ? -14.743 13.590 -5.021 1.00 59.44 102 PHE A C 1
ATOM 835 O O . PHE A 1 102 ? -15.310 14.677 -5.013 1.00 59.44 102 PHE A O 1
ATOM 842 N N . LEU A 1 103 ? -15.399 12.478 -5.368 1.00 61.75 103 LEU A N 1
ATOM 843 C CA . LEU A 1 103 ? -16.836 12.445 -5.651 1.00 61.75 103 LEU A CA 1
ATOM 844 C C . LEU A 1 103 ? -17.670 12.629 -4.383 1.00 61.75 103 LEU A C 1
ATOM 846 O O . LEU A 1 103 ? -18.707 13.281 -4.450 1.00 61.75 103 LEU A O 1
ATOM 850 N N . ALA A 1 104 ? -17.228 12.086 -3.249 1.00 52.50 104 ALA A N 1
ATOM 851 C CA . ALA A 1 104 ? -17.827 12.344 -1.948 1.00 52.50 104 ALA A CA 1
ATOM 852 C C . ALA A 1 104 ? -17.647 13.819 -1.562 1.00 52.50 104 ALA A C 1
ATOM 854 O O . ALA A 1 104 ? -18.629 14.463 -1.239 1.00 52.50 104 ALA A O 1
ATOM 855 N N . GLU A 1 105 ? -16.451 14.390 -1.723 1.00 48.38 105 GLU A N 1
ATOM 856 C CA . GLU A 1 105 ? -16.151 15.813 -1.501 1.00 48.38 105 GLU A CA 1
ATOM 857 C C . GLU A 1 105 ? -16.985 16.726 -2.421 1.00 48.38 105 GLU A C 1
ATOM 859 O O . GLU A 1 105 ? -17.531 17.724 -1.959 1.00 48.38 105 GLU A O 1
ATOM 864 N N . LYS A 1 106 ? -17.172 16.364 -3.702 1.00 53.47 106 LYS A N 1
ATOM 865 C CA . LYS A 1 106 ? -18.064 17.086 -4.630 1.00 53.47 106 LYS A CA 1
ATOM 866 C C . LYS A 1 106 ? -19.546 16.950 -4.280 1.00 53.47 106 LYS A C 1
ATOM 868 O O . LYS A 1 106 ? -20.276 17.920 -4.429 1.00 53.47 106 LYS A O 1
ATOM 873 N N . LYS A 1 107 ? -20.002 15.769 -3.848 1.00 48.31 107 LYS A N 1
ATOM 874 C CA . LYS A 1 107 ? -21.388 15.548 -3.392 1.00 48.31 107 LYS A CA 1
ATOM 875 C C . LYS A 1 107 ? -21.661 16.163 -2.017 1.00 48.31 107 LYS A C 1
ATOM 877 O O . LYS A 1 107 ? -22.818 16.379 -1.680 1.00 48.31 107 LYS A O 1
ATOM 882 N N . ALA A 1 108 ? -20.613 16.432 -1.244 1.00 40.19 108 ALA A N 1
ATOM 883 C CA . ALA A 1 108 ? -20.677 17.015 0.086 1.00 40.19 108 ALA A CA 1
ATOM 884 C C . ALA A 1 108 ? -20.498 18.547 0.098 1.00 40.19 108 ALA A C 1
ATOM 886 O O . ALA A 1 108 ? -20.511 19.154 1.168 1.00 40.19 108 ALA A O 1
ATOM 887 N N . GLN A 1 109 ? -20.378 19.187 -1.072 1.00 38.28 109 GLN A N 1
ATOM 888 C CA . GLN A 1 109 ? -20.740 20.596 -1.240 1.00 38.28 109 GLN A CA 1
ATOM 889 C C . GLN A 1 109 ? -22.232 20.682 -1.538 1.00 38.28 109 GLN A C 1
ATOM 891 O O . GLN A 1 109 ? -22.688 20.032 -2.481 1.00 38.28 109 GLN A O 1
ATOM 896 N N . PRO A 1 110 ? -22.994 21.509 -0.812 1.00 47.12 110 PRO A N 1
ATOM 897 C CA . PRO A 1 110 ? -24.324 21.826 -1.301 1.00 47.12 110 PRO A CA 1
ATOM 898 C C . PRO A 1 110 ? -24.555 23.338 -1.288 1.00 47.12 110 PRO A C 1
ATOM 900 O O . PRO A 1 110 ? -24.026 24.067 -0.447 1.00 47.12 110 PRO A O 1
ATOM 903 N N . ALA A 1 111 ? -25.478 23.814 -2.121 1.00 51.88 111 ALA A N 1
ATOM 904 C CA . ALA A 1 111 ? -26.420 24.758 -1.542 1.00 51.88 111 ALA A CA 1
ATOM 905 C C . ALA A 1 111 ? -27.132 23.970 -0.419 1.00 51.88 111 ALA A C 1
ATOM 907 O O . ALA A 1 111 ? -28.031 23.187 -0.696 1.00 51.88 111 ALA A O 1
ATOM 908 N N . THR A 1 112 ? -26.631 24.100 0.821 1.00 45.53 112 THR A N 1
ATOM 909 C CA . THR A 1 112 ? -27.077 23.500 2.108 1.00 45.53 112 THR A CA 1
ATOM 910 C C . THR A 1 112 ? -26.588 22.089 2.541 1.00 45.53 112 THR A C 1
ATOM 912 O O . THR A 1 112 ? -27.124 21.071 2.120 1.00 45.53 112 THR A O 1
ATOM 915 N N . LYS A 1 113 ? -25.656 22.083 3.529 1.00 44.03 113 LYS A N 1
ATOM 916 C CA . LYS A 1 113 ? -25.238 21.020 4.502 1.00 44.03 113 LYS A CA 1
ATOM 917 C C . LYS A 1 113 ? -24.029 20.099 4.177 1.00 44.03 113 LYS A C 1
ATOM 919 O O . LYS A 1 113 ? -24.152 19.053 3.553 1.00 44.03 113 LYS A O 1
ATOM 924 N N . ALA A 1 114 ? -22.868 20.505 4.705 1.00 42.56 114 ALA A N 1
ATOM 925 C CA . ALA A 1 114 ? -21.572 19.810 4.749 1.00 42.56 114 ALA A CA 1
ATOM 926 C C . ALA A 1 114 ? -21.631 18.356 5.297 1.00 42.56 114 ALA A C 1
ATOM 928 O O . ALA A 1 114 ? -22.534 18.046 6.080 1.00 42.56 114 ALA A O 1
ATOM 929 N N . PRO A 1 115 ? -20.662 17.474 4.955 1.00 45.03 115 PRO A N 1
ATOM 930 C CA . PRO A 1 115 ? -20.589 16.120 5.507 1.00 45.03 115 PRO A CA 1
ATOM 931 C C . PRO A 1 115 ? -20.277 16.207 7.005 1.00 45.03 115 PRO A C 1
ATOM 933 O O . PRO A 1 115 ? -19.411 16.983 7.419 1.00 45.03 115 PRO A O 1
ATOM 936 N N . LYS A 1 116 ? -20.995 15.441 7.834 1.00 55.22 116 LYS A N 1
ATOM 937 C CA . LYS A 1 116 ? -20.808 15.474 9.290 1.00 55.22 116 LYS A CA 1
ATOM 938 C C . LYS A 1 116 ? -19.382 15.003 9.609 1.00 55.22 116 LYS A C 1
ATOM 940 O O . LYS A 1 116 ? -18.929 13.996 9.075 1.00 55.22 116 LYS A O 1
ATOM 945 N N . GLN A 1 117 ? -18.692 15.702 10.512 1.00 52.75 117 GLN A N 1
ATOM 946 C CA . GLN A 1 117 ? -17.354 15.371 11.041 1.00 52.75 117 GLN A CA 1
ATOM 947 C C . GLN A 1 117 ? -17.161 13.871 11.353 1.00 52.75 117 GLN A C 1
ATOM 949 O O . GLN A 1 117 ? -16.078 13.317 11.184 1.00 52.75 117 GLN A O 1
ATOM 954 N N . GLY A 1 118 ? -18.245 13.199 11.729 1.00 51.75 118 GLY A N 1
ATOM 955 C CA . GLY A 1 118 ? -18.312 11.774 11.999 1.00 51.75 118 GLY A CA 1
ATOM 956 C C . GLY A 1 118 ? -18.020 10.803 10.854 1.00 51.75 118 GLY A C 1
ATOM 957 O O . GLY A 1 118 ? -17.566 9.685 11.100 1.00 51.75 118 GLY A O 1
ATOM 958 N N . ASP A 1 119 ? -18.233 11.200 9.601 1.00 56.31 119 ASP A N 1
ATOM 959 C CA . ASP A 1 119 ? -17.941 10.326 8.460 1.00 56.31 119 ASP A CA 1
ATOM 960 C C . ASP A 1 119 ? -16.435 10.180 8.232 1.00 56.31 119 ASP A C 1
ATOM 962 O O . ASP A 1 119 ? -15.968 9.088 7.908 1.00 56.31 119 ASP A O 1
ATOM 966 N N . TYR A 1 120 ? -15.664 11.239 8.496 1.00 61.38 120 TYR A N 1
ATOM 967 C CA . TYR A 1 120 ? -14.202 11.201 8.449 1.00 61.38 120 TYR A CA 1
ATOM 968 C C . TYR A 1 120 ? -13.614 10.307 9.537 1.00 61.38 120 TYR A C 1
ATOM 970 O O . TYR A 1 120 ? -12.679 9.563 9.274 1.00 61.38 120 TYR A O 1
ATOM 978 N N . ILE A 1 121 ? -14.180 10.351 10.741 1.00 64.50 121 ILE A N 1
ATOM 979 C CA . ILE A 1 121 ? -13.706 9.571 11.889 1.00 64.50 121 ILE A CA 1
ATOM 980 C C . ILE A 1 121 ? -13.789 8.070 11.610 1.00 64.50 121 ILE A C 1
ATOM 982 O O . ILE A 1 121 ? -12.807 7.349 11.765 1.00 64.50 121 ILE A O 1
ATOM 986 N N . MET A 1 122 ? -14.944 7.613 11.131 1.00 71.38 122 MET A N 1
ATOM 987 C CA . MET A 1 122 ? -15.152 6.205 10.799 1.00 71.38 122 MET A CA 1
ATOM 988 C C . MET A 1 122 ? -14.280 5.742 9.638 1.00 71.38 122 MET A C 1
ATOM 990 O O . MET A 1 122 ? -13.721 4.652 9.701 1.00 71.38 122 MET A O 1
ATOM 994 N N . LEU A 1 123 ? -14.108 6.585 8.615 1.00 66.12 123 LEU A N 1
ATOM 995 C CA . LEU A 1 123 ? -13.195 6.281 7.516 1.00 66.12 123 LEU A CA 1
ATOM 996 C C . LEU A 1 123 ? -11.761 6.102 8.015 1.00 66.12 123 LEU A C 1
ATOM 998 O O . LEU A 1 123 ? -11.110 5.157 7.597 1.00 66.12 123 LEU A O 1
ATOM 1002 N N . THR A 1 124 ? -11.276 6.955 8.920 1.00 66.44 124 THR A N 1
ATOM 1003 C CA . THR A 1 124 ? -9.920 6.823 9.471 1.00 66.44 124 THR A CA 1
ATOM 1004 C C . THR A 1 124 ? -9.755 5.542 10.290 1.00 66.44 124 THR A C 1
ATOM 1006 O O . THR A 1 124 ? -8.733 4.872 10.173 1.00 66.44 124 THR A O 1
ATOM 1009 N N . ILE A 1 125 ? -10.757 5.166 11.090 1.00 74.12 125 ILE A N 1
ATOM 1010 C CA . ILE A 1 125 ? -10.715 3.932 11.889 1.00 74.12 125 ILE A CA 1
ATOM 1011 C C . ILE A 1 125 ? -10.716 2.702 10.979 1.00 74.12 125 ILE A C 1
ATOM 1013 O O . ILE A 1 125 ? -9.845 1.844 11.107 1.00 74.12 125 ILE A O 1
ATOM 1017 N N . GLU A 1 126 ? -11.638 2.636 10.017 1.00 73.12 126 GLU A N 1
ATOM 1018 C CA . GLU A 1 126 ? -11.694 1.546 9.039 1.00 73.12 126 GLU A CA 1
ATOM 1019 C C . GLU A 1 126 ? -10.400 1.454 8.214 1.00 73.12 126 GLU A C 1
ATOM 1021 O O . GLU A 1 126 ? -9.916 0.351 7.947 1.00 73.12 126 GLU A O 1
ATOM 1026 N N . ASP A 1 127 ? -9.811 2.597 7.849 1.00 69.69 127 ASP A N 1
ATOM 1027 C CA . ASP A 1 127 ? -8.559 2.684 7.096 1.00 69.69 127 ASP A CA 1
ATOM 1028 C C . ASP A 1 127 ? -7.374 2.126 7.892 1.00 69.69 127 ASP A C 1
ATOM 1030 O O . ASP A 1 127 ? -6.643 1.280 7.369 1.00 69.69 127 ASP A O 1
ATOM 1034 N N . LEU A 1 128 ? -7.241 2.507 9.169 1.00 69.00 128 LEU A N 1
ATOM 1035 C CA . LEU A 1 128 ? -6.223 1.980 10.085 1.00 69.00 128 LEU A CA 1
ATOM 1036 C C . LEU A 1 128 ? -6.342 0.457 10.246 1.00 69.00 128 LEU A C 1
ATOM 1038 O O . LEU A 1 128 ? -5.348 -0.263 10.157 1.00 69.00 128 LEU A O 1
ATOM 1042 N N . MET A 1 129 ? -7.565 -0.058 10.401 1.00 73.25 129 MET A N 1
ATOM 1043 C CA . MET A 1 129 ? -7.817 -1.500 10.508 1.00 73.25 129 MET A CA 1
ATOM 1044 C C . MET A 1 129 ? -7.550 -2.254 9.198 1.00 73.25 129 MET A C 1
ATOM 1046 O O . MET A 1 129 ? -7.150 -3.423 9.206 1.00 73.25 129 MET A O 1
ATOM 1050 N N . TYR A 1 130 ? -7.827 -1.632 8.051 1.00 66.06 130 TYR A N 1
ATOM 1051 C CA . TYR A 1 130 ? -7.653 -2.240 6.732 1.00 66.06 130 TYR A CA 1
ATOM 1052 C C . TYR A 1 130 ? -6.183 -2.287 6.304 1.00 66.06 130 TYR A C 1
ATOM 1054 O O . TYR A 1 130 ? -5.721 -3.329 5.835 1.00 66.06 130 TYR A O 1
ATOM 1062 N N . HIS A 1 131 ? -5.442 -1.193 6.499 1.00 57.91 131 HIS A N 1
ATOM 1063 C CA . HIS A 1 131 ? -4.023 -1.103 6.139 1.00 57.91 131 HIS A CA 1
ATOM 1064 C C . HIS A 1 131 ? -3.194 -2.167 6.852 1.00 57.91 131 HIS A C 1
ATOM 1066 O O . HIS A 1 131 ? -2.292 -2.757 6.265 1.00 57.91 131 HIS A O 1
ATOM 1072 N N . PHE A 1 132 ? -3.591 -2.505 8.071 1.00 57.91 132 PHE A N 1
ATOM 1073 C CA . PHE A 1 132 ? -2.954 -3.558 8.829 1.00 57.91 132 PHE A CA 1
ATOM 1074 C C . PHE A 1 132 ? -3.244 -4.981 8.322 1.00 57.91 132 PHE A C 1
ATOM 1076 O O . PHE A 1 132 ? -2.364 -5.835 8.305 1.00 57.91 132 PHE A O 1
ATOM 1083 N N . THR A 1 133 ? -4.486 -5.261 7.912 1.00 52.25 133 THR A N 1
ATOM 1084 C CA . THR A 1 133 ? -4.924 -6.633 7.588 1.00 52.25 133 THR A CA 1
ATOM 1085 C C . THR A 1 133 ? -4.526 -7.091 6.185 1.00 52.25 133 THR A C 1
ATOM 1087 O O . THR A 1 133 ? -4.526 -8.293 5.933 1.00 52.25 133 THR A O 1
ATOM 1090 N N . TYR A 1 134 ? -4.212 -6.173 5.259 1.00 48.28 134 TYR A N 1
ATOM 1091 C CA . TYR A 1 134 ? -4.092 -6.522 3.836 1.00 48.28 134 TYR A CA 1
ATOM 1092 C C . TYR A 1 134 ? -2.976 -5.828 3.027 1.00 48.28 134 TYR A C 1
ATOM 1094 O O . TYR A 1 134 ? -2.928 -6.040 1.811 1.00 48.28 134 TYR A O 1
ATOM 1102 N N . GLY A 1 135 ? -2.052 -5.044 3.605 1.00 41.94 135 GLY A N 1
ATOM 1103 C CA . GLY A 1 135 ? -1.036 -4.402 2.758 1.00 41.94 135 GLY A CA 1
ATOM 1104 C C . GLY A 1 135 ? 0.215 -3.828 3.417 1.00 41.94 135 GLY A C 1
ATOM 1105 O O . GLY A 1 135 ? 0.154 -2.837 4.126 1.00 41.94 135 GLY A O 1
ATOM 1106 N N . GLU A 1 136 ? 1.366 -4.365 2.996 1.00 40.62 136 GLU A N 1
ATOM 1107 C CA . GLU A 1 136 ? 2.606 -3.623 2.669 1.00 40.62 136 GLU A CA 1
ATOM 1108 C C . GLU A 1 136 ? 3.339 -2.872 3.795 1.00 40.62 136 GLU A C 1
ATOM 1110 O O . GLU A 1 136 ? 4.402 -2.305 3.555 1.00 40.62 136 GLU A O 1
ATOM 1115 N N . GLN A 1 137 ? 2.824 -2.931 5.020 1.00 43.19 137 GLN A N 1
ATOM 1116 C CA . GLN A 1 137 ? 3.541 -2.628 6.256 1.00 43.19 137 GLN A CA 1
ATOM 1117 C C . GLN A 1 137 ? 3.228 -3.678 7.325 1.00 43.19 137 GLN A C 1
ATOM 1119 O O . GLN A 1 137 ? 3.035 -3.354 8.496 1.00 43.19 137 GLN A O 1
ATOM 1124 N N . SER A 1 138 ? 3.232 -4.965 6.954 1.00 45.72 138 SER A N 1
ATOM 1125 C CA . SER A 1 138 ? 3.785 -5.932 7.903 1.00 45.72 138 SER A CA 1
ATOM 1126 C C . SER A 1 138 ? 5.179 -5.402 8.184 1.00 45.72 138 SER A C 1
ATOM 1128 O O . SER A 1 138 ? 6.027 -5.404 7.295 1.00 45.72 138 SER A O 1
ATOM 1130 N N . GLN A 1 139 ? 5.338 -4.772 9.342 1.00 50.28 139 GLN A N 1
ATOM 1131 C CA . GLN A 1 139 ? 6.611 -4.279 9.826 1.00 50.28 139 GLN A CA 1
ATOM 1132 C C . GLN A 1 139 ? 7.655 -5.358 9.485 1.00 50.28 139 GLN A C 1
ATOM 1134 O O . GLN A 1 139 ? 7.446 -6.495 9.910 1.00 50.28 139 GLN A O 1
ATOM 1139 N N . PRO A 1 140 ? 8.684 -5.079 8.656 1.00 49.12 140 PRO A N 1
ATOM 1140 C CA . PRO A 1 140 ? 9.568 -6.106 8.085 1.00 49.12 140 PRO A CA 1
ATOM 1141 C C . PRO A 1 140 ? 10.181 -7.064 9.120 1.00 49.12 140 PRO A C 1
ATOM 1143 O O . PRO A 1 140 ? 10.649 -8.144 8.775 1.00 49.12 140 PRO A O 1
ATOM 1146 N N . GLN A 1 141 ? 10.170 -6.653 10.388 1.00 52.25 141 GLN A N 1
ATOM 1147 C CA . GLN A 1 141 ? 10.621 -7.376 11.568 1.00 52.25 141 GLN A CA 1
ATOM 1148 C C . GLN A 1 141 ? 9.616 -8.367 12.205 1.00 52.25 141 GLN A C 1
ATOM 1150 O O . GLN A 1 141 ? 9.983 -9.031 13.169 1.00 52.25 141 GLN A O 1
ATOM 1155 N N . TRP A 1 142 ? 8.362 -8.484 11.752 1.00 59.84 142 TRP A N 1
ATOM 1156 C CA . TRP A 1 142 ? 7.361 -9.343 12.415 1.00 59.84 142 TRP A CA 1
ATOM 1157 C C . TRP A 1 142 ? 7.259 -10.749 11.823 1.00 59.84 142 TRP A C 1
ATOM 1159 O O . TRP A 1 142 ? 7.213 -10.926 10.608 1.00 59.84 142 TRP A O 1
ATOM 1169 N N . SER A 1 143 ? 7.162 -11.754 12.700 1.00 63.12 143 SER A N 1
ATOM 1170 C CA . SER A 1 143 ? 6.957 -13.151 12.305 1.00 63.12 143 SER A CA 1
ATOM 1171 C C . SER A 1 143 ? 5.568 -13.383 11.696 1.00 63.12 143 SER A C 1
ATOM 1173 O O . SER A 1 143 ? 4.615 -12.639 11.947 1.00 63.12 143 SER A O 1
ATOM 1175 N N . ASN A 1 144 ? 5.422 -14.455 10.911 1.00 66.75 144 ASN A N 1
ATOM 1176 C CA . ASN A 1 144 ? 4.132 -14.847 10.330 1.00 66.75 144 ASN A CA 1
ATOM 1177 C C . ASN A 1 144 ? 3.078 -15.128 11.412 1.00 66.75 144 ASN A C 1
ATOM 1179 O O . ASN A 1 144 ? 1.892 -14.860 11.226 1.00 66.75 144 ASN A O 1
ATOM 1183 N N . GLU A 1 145 ? 3.515 -15.664 12.546 1.00 64.69 145 GLU A N 1
ATOM 1184 C CA . GLU A 1 145 ? 2.712 -15.949 13.728 1.00 64.69 145 GLU A CA 1
ATOM 1185 C C . GLU A 1 145 ? 2.178 -14.650 14.337 1.00 64.69 145 GLU A C 1
ATOM 1187 O O . GLU A 1 145 ? 0.979 -14.539 14.592 1.00 64.69 145 GLU A O 1
ATOM 1192 N N . LEU A 1 146 ? 3.032 -13.629 14.463 1.00 69.00 146 LEU A N 1
ATOM 1193 C CA . LEU A 1 146 ? 2.635 -12.312 14.950 1.00 69.00 146 LEU A CA 1
ATOM 1194 C C . LEU A 1 146 ? 1.645 -11.632 13.994 1.00 69.00 146 LEU A C 1
ATOM 1196 O O . LEU A 1 146 ? 0.650 -11.065 14.437 1.00 69.00 146 LEU A O 1
ATOM 1200 N N . ILE A 1 147 ? 1.851 -11.748 12.681 1.00 69.75 147 ILE A N 1
ATOM 1201 C CA . ILE A 1 147 ? 0.911 -11.226 11.677 1.00 69.75 147 ILE A CA 1
ATOM 1202 C C . ILE A 1 147 ? -0.461 -11.904 11.802 1.00 69.75 147 ILE A C 1
ATOM 1204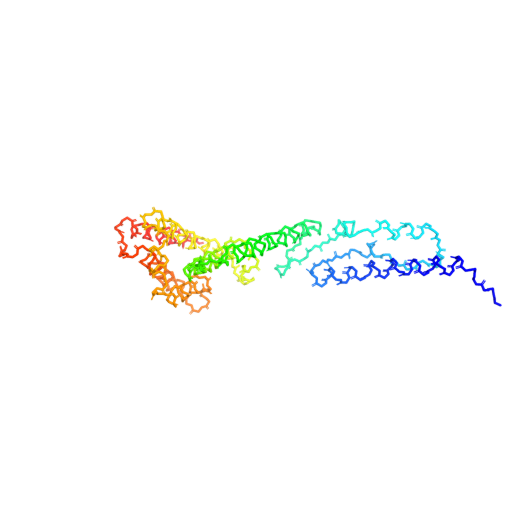 O O . ILE A 1 147 ? -1.491 -11.224 11.764 1.00 69.75 147 ILE A O 1
ATOM 1208 N N . LYS A 1 148 ? -0.500 -13.234 11.972 1.00 71.69 148 LYS A N 1
ATOM 1209 C CA . LYS A 1 148 ? -1.750 -13.983 12.189 1.00 71.69 148 LYS A CA 1
ATOM 1210 C C . LYS A 1 148 ? -2.446 -13.546 13.474 1.00 71.69 148 LYS A C 1
ATOM 1212 O O . LYS A 1 148 ? -3.649 -13.301 13.441 1.00 71.69 148 LYS A O 1
ATOM 1217 N N . LEU A 1 149 ? -1.699 -13.429 14.572 1.00 73.31 149 LEU A N 1
ATOM 1218 C CA . LEU A 1 149 ? -2.203 -12.972 15.865 1.00 73.31 149 LEU A CA 1
ATOM 1219 C C . LEU A 1 149 ? -2.858 -11.594 15.740 1.00 73.31 149 LEU A C 1
ATOM 1221 O O . LEU A 1 149 ? -4.045 -11.435 16.008 1.00 73.31 149 LEU A O 1
ATOM 1225 N N . LYS A 1 150 ? -2.120 -10.620 15.214 1.00 75.00 150 LYS A N 1
ATOM 1226 C CA . LYS A 1 150 ? -2.625 -9.260 15.054 1.00 75.00 150 LYS A CA 1
ATOM 1227 C C . LYS A 1 150 ? -3.798 -9.162 14.071 1.00 75.00 150 LYS A C 1
ATOM 1229 O O . LYS A 1 150 ? -4.708 -8.354 14.239 1.00 75.00 150 LYS A O 1
ATOM 1234 N N . SER A 1 151 ? -3.816 -10.003 13.036 1.00 74.56 151 SER A N 1
ATOM 1235 C CA . SER A 1 151 ? -4.959 -10.082 12.119 1.00 74.56 151 SER A CA 1
ATOM 1236 C C . SER A 1 151 ? -6.226 -10.551 12.836 1.00 74.56 151 SER A C 1
ATOM 1238 O O . SER A 1 151 ? -7.298 -10.015 12.556 1.00 74.56 151 SER A O 1
ATOM 1240 N N . LYS A 1 152 ? -6.110 -11.504 13.776 1.00 76.06 152 LYS A N 1
ATOM 1241 C CA . LYS A 1 152 ? -7.228 -11.913 14.639 1.00 76.06 152 LYS A CA 1
ATOM 1242 C C . LYS A 1 152 ? -7.684 -10.746 15.516 1.00 76.06 152 LYS A C 1
ATOM 1244 O O . LYS A 1 152 ? -8.866 -10.421 15.469 1.00 76.06 152 LYS A O 1
ATOM 1249 N N . GLU A 1 153 ? -6.759 -10.081 16.217 1.00 77.56 153 GLU A N 1
ATOM 1250 C CA . GLU A 1 153 ? -7.016 -8.908 17.081 1.00 77.56 153 GLU A CA 1
ATOM 1251 C C . GLU A 1 153 ? -7.842 -7.820 16.365 1.00 77.56 153 GLU A C 1
ATOM 1253 O O . GLU A 1 153 ? -8.854 -7.331 16.874 1.00 77.56 153 GLU A O 1
ATOM 1258 N N . ILE A 1 154 ? -7.466 -7.485 15.129 1.00 79.81 154 ILE A N 1
ATOM 1259 C CA . ILE A 1 154 ? -8.182 -6.486 14.328 1.00 79.81 154 ILE A CA 1
ATOM 1260 C C . ILE A 1 154 ? -9.529 -6.990 13.818 1.00 79.81 154 ILE A C 1
ATOM 1262 O O . ILE A 1 154 ? -10.479 -6.206 13.733 1.00 79.81 154 ILE A O 1
ATOM 1266 N N . ASP A 1 155 ? -9.640 -8.269 13.465 1.00 79.50 155 ASP A N 1
ATOM 1267 C CA . ASP A 1 155 ? -10.910 -8.848 13.026 1.00 79.50 155 ASP A CA 1
ATOM 1268 C C . ASP A 1 155 ? -11.985 -8.750 14.122 1.00 79.50 155 ASP A C 1
ATOM 1270 O O . ASP A 1 155 ? -13.138 -8.431 13.827 1.00 79.50 155 ASP A O 1
ATOM 1274 N N . ILE A 1 156 ? -11.606 -8.909 15.394 1.00 77.12 156 ILE A N 1
ATOM 1275 C CA . ILE A 1 156 ? -12.520 -8.714 16.533 1.00 77.12 156 ILE A CA 1
ATOM 1276 C C . ILE A 1 156 ? -13.015 -7.276 16.591 1.00 77.12 156 ILE A C 1
ATOM 1278 O O . ILE A 1 156 ? -14.224 -7.045 16.632 1.00 77.12 156 ILE A O 1
ATOM 1282 N N . MET A 1 157 ? -12.101 -6.304 16.547 1.00 84.38 157 MET A N 1
ATOM 1283 C CA . MET A 1 157 ? -12.482 -4.895 16.584 1.00 84.38 157 MET A CA 1
ATOM 1284 C C . MET A 1 157 ? -13.397 -4.543 15.396 1.00 84.38 157 MET A C 1
ATOM 1286 O O . MET A 1 157 ? -14.379 -3.820 15.564 1.00 84.38 157 MET A O 1
ATOM 1290 N N . LYS A 1 158 ? -13.144 -5.098 14.197 1.00 83.94 158 LYS A N 1
ATOM 1291 C CA . LYS A 1 158 ? -14.004 -4.894 13.015 1.00 83.94 158 LYS A CA 1
ATOM 1292 C C . LYS A 1 158 ? -15.399 -5.470 13.229 1.00 83.94 158 LYS A C 1
ATOM 1294 O O . LYS A 1 158 ? -16.391 -4.812 12.919 1.00 83.94 158 LYS A O 1
ATOM 1299 N N . LYS A 1 159 ? -15.489 -6.696 13.747 1.00 79.19 159 LYS A N 1
ATOM 1300 C CA . LYS A 1 159 ? -16.766 -7.351 14.060 1.00 79.19 159 LYS A CA 1
ATOM 1301 C C . LYS A 1 159 ? -17.557 -6.555 15.096 1.00 79.19 159 LYS A C 1
ATOM 1303 O O . LYS A 1 159 ? -18.747 -6.331 14.885 1.00 79.19 159 LYS A O 1
ATOM 1308 N N . ALA A 1 160 ? -16.903 -6.079 16.155 1.00 82.19 160 ALA A N 1
ATOM 1309 C CA . ALA A 1 160 ? -17.530 -5.257 17.186 1.00 82.19 160 ALA A CA 1
ATOM 1310 C C . ALA A 1 160 ? -18.070 -3.935 16.623 1.00 82.19 160 ALA A C 1
ATOM 1312 O O . ALA A 1 160 ? -19.227 -3.591 16.859 1.00 82.19 160 ALA A O 1
ATOM 1313 N N . LEU A 1 161 ? -17.274 -3.239 15.805 1.00 85.06 161 LEU A N 1
ATOM 1314 C CA . LEU A 1 161 ? -17.687 -1.997 15.154 1.00 85.06 161 LEU A CA 1
ATOM 1315 C C . LEU A 1 161 ? -18.891 -2.218 14.226 1.00 85.06 161 LEU A C 1
ATOM 1317 O O . LEU A 1 161 ? -19.897 -1.519 14.331 1.00 85.06 161 LEU A O 1
ATOM 1321 N N . ASN A 1 162 ? -18.829 -3.232 13.359 1.00 81.88 162 ASN A N 1
ATOM 1322 C CA . ASN A 1 162 ? -19.924 -3.566 12.444 1.00 81.88 162 ASN A CA 1
ATOM 1323 C C . ASN A 1 162 ? -21.203 -3.959 13.191 1.00 81.88 162 ASN A C 1
ATOM 1325 O O . ASN A 1 162 ? -22.304 -3.585 12.777 1.00 81.88 162 ASN A O 1
ATOM 1329 N N . ARG A 1 163 ? -21.071 -4.688 14.303 1.00 77.62 163 ARG A N 1
ATOM 1330 C CA . ARG A 1 163 ? -22.194 -5.042 15.173 1.00 77.62 163 ARG A CA 1
ATOM 1331 C C . ARG A 1 163 ? -22.823 -3.800 15.799 1.00 77.62 163 ARG A C 1
ATOM 1333 O O . ARG A 1 163 ? -24.034 -3.652 15.694 1.00 77.62 163 ARG A O 1
ATOM 1340 N N . ALA A 1 164 ? -22.021 -2.902 16.370 1.00 80.88 164 ALA A N 1
ATOM 1341 C CA . ALA A 1 164 ? -22.506 -1.660 16.969 1.00 80.88 164 ALA A CA 1
ATOM 1342 C C . ALA A 1 164 ? -23.226 -0.768 15.942 1.00 80.88 164 ALA A C 1
ATOM 1344 O O . ALA A 1 164 ? -24.284 -0.211 16.226 1.00 80.88 164 ALA A O 1
ATOM 1345 N N . ILE A 1 165 ? -22.700 -0.674 14.713 1.00 81.31 165 ILE A N 1
ATOM 1346 C CA . ILE A 1 165 ? -23.369 0.050 13.618 1.00 81.31 165 ILE A CA 1
ATOM 1347 C C . ILE A 1 165 ? -24.711 -0.601 13.281 1.00 81.31 165 ILE A C 1
ATOM 1349 O O . ILE A 1 165 ? -25.692 0.107 13.052 1.00 81.31 165 ILE A O 1
ATOM 1353 N N . SER A 1 166 ? -24.748 -1.935 13.241 1.00 77.56 166 SER A N 1
ATOM 1354 C CA . SER A 1 166 ? -25.957 -2.697 12.919 1.00 77.56 166 SER A CA 1
ATOM 1355 C C . SER A 1 166 ? -27.028 -2.579 14.007 1.00 77.56 166 SER A C 1
ATOM 1357 O O . SER A 1 166 ? -28.209 -2.562 13.673 1.00 77.56 166 SER A O 1
ATOM 1359 N N . SER A 1 167 ? -26.641 -2.491 15.285 1.00 76.81 167 SER A N 1
ATOM 1360 C CA . SER A 1 167 ? -27.579 -2.400 16.410 1.00 76.81 167 SER A CA 1
ATOM 1361 C C . SER A 1 167 ? -28.068 -0.975 16.666 1.00 76.81 167 SER A C 1
ATOM 1363 O O . SER A 1 167 ? -29.269 -0.747 16.804 1.00 76.81 167 SER A O 1
ATOM 1365 N N . ASP A 1 168 ? -27.153 -0.006 16.703 1.00 80.31 168 ASP A N 1
ATOM 1366 C CA . ASP A 1 168 ? -27.434 1.321 17.265 1.00 80.31 168 ASP A CA 1
ATOM 1367 C C . ASP A 1 168 ? -27.549 2.401 16.187 1.00 80.31 168 ASP A C 1
ATOM 1369 O O . ASP A 1 168 ? -28.001 3.520 16.449 1.00 80.31 168 ASP A O 1
ATOM 1373 N N . GLY A 1 169 ? -27.167 2.055 14.959 1.00 79.94 169 GLY A N 1
ATOM 1374 C CA . GLY A 1 169 ? -27.095 2.969 13.837 1.00 79.94 169 GLY A CA 1
ATOM 1375 C C . GLY A 1 169 ? -25.786 3.754 13.817 1.00 79.94 169 GLY A C 1
ATOM 1376 O O . GLY A 1 169 ? -25.232 4.171 14.837 1.00 79.94 169 GLY A O 1
ATOM 1377 N N . ARG A 1 170 ? -25.301 3.993 12.599 1.00 79.38 170 ARG A N 1
ATOM 1378 C CA . ARG A 1 170 ? -23.998 4.610 12.334 1.00 79.38 170 ARG A CA 1
ATOM 1379 C C . ARG A 1 170 ? -23.790 5.952 13.045 1.00 79.38 170 ARG A C 1
ATOM 1381 O O . ARG A 1 170 ? -22.721 6.172 13.603 1.00 79.38 170 ARG A O 1
ATOM 1388 N N . ASP A 1 171 ? -24.793 6.828 13.037 1.00 78.62 171 ASP A N 1
ATOM 1389 C CA . ASP A 1 171 ? -24.685 8.180 13.606 1.00 78.62 171 ASP A CA 1
ATOM 1390 C C . ASP A 1 171 ? -24.428 8.156 15.123 1.00 78.62 171 ASP A C 1
ATOM 1392 O O . ASP A 1 171 ? -23.625 8.946 15.615 1.00 78.62 171 ASP A O 1
ATOM 1396 N N . LYS A 1 172 ? -25.035 7.214 15.858 1.00 82.00 172 LYS A N 1
ATOM 1397 C CA . LYS A 1 172 ? -24.816 7.074 17.307 1.00 82.00 172 LYS A CA 1
ATOM 1398 C C . LYS A 1 172 ? -23.434 6.516 17.627 1.00 82.00 172 LYS A C 1
ATOM 1400 O O . LYS A 1 172 ? -22.768 6.998 18.537 1.00 82.00 172 LYS A O 1
ATOM 1405 N N . VAL A 1 173 ? -22.981 5.522 16.863 1.00 83.50 173 VAL A N 1
ATOM 1406 C CA . VAL A 1 173 ? -21.637 4.941 17.025 1.00 83.50 173 VAL A CA 1
ATOM 1407 C C . VAL A 1 173 ? -20.565 5.997 16.767 1.00 83.50 173 VAL A C 1
ATOM 1409 O O . VAL A 1 173 ? -19.629 6.148 17.545 1.00 83.50 173 VAL A O 1
ATOM 1412 N N . VAL A 1 174 ? -20.748 6.791 15.715 1.00 82.50 174 VAL A N 1
ATOM 1413 C CA . VAL A 1 174 ? -19.911 7.951 15.408 1.00 82.50 174 VAL A CA 1
ATOM 1414 C C . VAL A 1 174 ? -19.838 8.938 16.568 1.00 82.50 174 VAL A C 1
ATOM 1416 O O . VAL A 1 174 ? -18.755 9.425 16.871 1.00 82.50 174 VAL A O 1
ATOM 1419 N N . GLU A 1 175 ? -20.968 9.261 17.195 1.00 80.56 175 GLU A N 1
ATOM 1420 C CA . GLU A 1 175 ? -21.015 10.212 18.306 1.00 80.56 175 GLU A CA 1
ATOM 1421 C C . GLU A 1 175 ? -20.207 9.708 19.510 1.00 80.56 175 GLU A C 1
ATOM 1423 O O . GLU A 1 175 ? -19.398 10.457 20.061 1.00 80.56 175 GLU A O 1
ATOM 1428 N N . ARG A 1 176 ? -20.342 8.418 19.849 1.00 84.38 176 ARG A N 1
ATOM 1429 C CA . ARG A 1 176 ? -19.557 7.766 20.913 1.00 84.38 176 ARG A CA 1
ATOM 1430 C C . ARG A 1 176 ? -18.065 7.736 20.611 1.00 84.38 176 ARG A C 1
ATOM 1432 O O . ARG A 1 176 ? -17.246 8.005 21.481 1.00 84.38 176 ARG A O 1
ATOM 1439 N N . ILE A 1 177 ? -17.703 7.423 19.371 1.00 85.06 177 ILE A N 1
ATOM 1440 C CA . ILE A 1 177 ? -16.304 7.421 18.949 1.00 85.06 177 ILE A CA 1
ATOM 1441 C C . ILE A 1 177 ? -15.749 8.846 18.983 1.00 85.06 177 ILE A C 1
ATOM 1443 O O . ILE A 1 177 ? -14.640 9.058 19.458 1.00 85.06 177 ILE A O 1
ATOM 1447 N N . ASN A 1 178 ? -16.507 9.834 18.505 1.00 80.00 178 ASN A N 1
ATOM 1448 C CA . ASN A 1 178 ? -16.064 11.224 18.454 1.00 80.00 178 ASN A CA 1
ATOM 1449 C C . ASN A 1 178 ? -15.814 11.801 19.855 1.00 80.00 178 ASN A C 1
ATOM 1451 O O . ASN A 1 178 ? -14.833 12.515 20.047 1.00 80.00 178 ASN A O 1
ATOM 1455 N N . SER A 1 179 ? -16.648 11.463 20.844 1.00 78.50 179 SER A N 1
ATOM 1456 C CA . SER A 1 179 ? -16.446 11.914 22.228 1.00 78.50 179 SER A CA 1
ATOM 1457 C C . SER A 1 179 ? -15.199 11.313 22.889 1.00 78.50 179 SER A C 1
ATOM 1459 O O . SER A 1 179 ? -14.670 11.903 23.829 1.00 78.50 179 SER A O 1
ATOM 1461 N N . ARG A 1 180 ? -14.687 10.186 22.373 1.00 82.06 180 ARG A N 1
ATOM 1462 C CA . ARG A 1 180 ? -13.496 9.474 22.875 1.00 82.06 180 ARG A CA 1
ATOM 1463 C C . ARG A 1 180 ? -12.432 9.272 21.790 1.00 82.06 180 ARG A C 1
ATOM 1465 O O . ARG A 1 180 ? -11.670 8.310 21.815 1.00 82.06 180 ARG A O 1
ATOM 1472 N N . ILE A 1 181 ? -12.354 10.190 20.825 1.00 77.00 181 ILE A N 1
ATOM 1473 C CA . ILE A 1 181 ? -11.576 9.979 19.596 1.00 77.00 181 ILE A CA 1
ATOM 1474 C C . ILE A 1 181 ? -10.074 9.805 19.851 1.00 77.00 181 ILE A C 1
ATOM 1476 O O . ILE A 1 181 ? -9.435 8.948 19.246 1.00 77.00 181 ILE A O 1
ATOM 1480 N N . THR A 1 182 ? -9.512 10.574 20.784 1.00 74.12 182 THR A N 1
ATOM 1481 C CA . THR A 1 182 ? -8.101 10.460 21.180 1.00 74.12 182 THR A CA 1
ATOM 1482 C C . THR A 1 182 ? -7.804 9.095 21.795 1.00 74.12 182 THR A C 1
ATOM 1484 O O . THR A 1 182 ? -6.774 8.496 21.500 1.00 74.12 182 THR A O 1
ATOM 1487 N N . GLU A 1 183 ? -8.722 8.581 22.611 1.00 79.50 183 GLU A N 1
ATOM 1488 C CA . GLU A 1 183 ? -8.589 7.279 23.262 1.00 79.50 183 GLU A CA 1
ATOM 1489 C C . GLU A 1 183 ? -8.690 6.139 22.246 1.00 79.50 183 GLU A C 1
ATOM 1491 O O . GLU A 1 183 ? -7.880 5.218 22.275 1.00 79.50 183 GLU A O 1
ATOM 1496 N N . ILE A 1 184 ? -9.606 6.246 21.277 1.00 83.69 184 ILE A N 1
ATOM 1497 C CA . ILE A 1 184 ? -9.690 5.309 20.151 1.00 83.69 184 ILE A CA 1
ATOM 1498 C C . ILE A 1 184 ? -8.379 5.272 19.368 1.00 83.69 184 ILE A C 1
ATOM 1500 O O . ILE A 1 184 ? -7.900 4.185 19.058 1.00 83.69 184 ILE A O 1
ATOM 1504 N N . TYR A 1 185 ? -7.768 6.424 19.077 1.00 76.81 185 TYR A N 1
ATOM 1505 C CA . TYR A 1 185 ? -6.473 6.443 18.394 1.00 76.81 185 TYR A CA 1
ATOM 1506 C C . TYR A 1 185 ? -5.374 5.771 19.215 1.00 76.81 185 TYR A C 1
ATOM 1508 O O . TYR A 1 185 ? -4.622 4.980 18.658 1.00 76.81 185 TYR A O 1
ATOM 1516 N N . GLN A 1 186 ? -5.310 6.024 20.524 1.00 76.19 186 GLN A N 1
ATOM 1517 C CA . GLN A 1 186 ? -4.324 5.391 21.405 1.00 76.19 186 GLN A CA 1
ATOM 1518 C C . GLN A 1 186 ? -4.522 3.877 21.505 1.00 76.19 186 GLN A C 1
ATOM 1520 O O . GLN A 1 186 ? -3.551 3.126 21.456 1.00 76.19 186 GLN A O 1
ATOM 1525 N N . ILE A 1 187 ? -5.770 3.420 21.628 1.00 83.88 187 ILE A N 1
ATOM 1526 C CA . ILE A 1 187 ? -6.111 1.996 21.638 1.00 83.88 187 ILE A CA 1
ATOM 1527 C C . ILE A 1 187 ? -5.693 1.353 20.320 1.00 83.88 187 ILE A C 1
ATOM 1529 O O . ILE A 1 187 ? -5.000 0.340 20.325 1.00 83.88 187 ILE A O 1
ATOM 1533 N N . MET A 1 188 ? -6.072 1.967 19.200 1.00 78.75 188 MET A N 1
ATOM 1534 C CA . MET A 1 188 ? -5.724 1.489 17.869 1.00 78.75 188 MET A CA 1
ATOM 1535 C C . MET A 1 188 ? -4.211 1.442 17.679 1.00 78.75 188 MET A C 1
ATOM 1537 O O . MET A 1 188 ? -3.713 0.437 17.197 1.00 78.75 188 MET A O 1
ATOM 1541 N N . GLU A 1 189 ? -3.470 2.468 18.094 1.00 73.44 189 GLU A N 1
ATOM 1542 C CA . GLU A 1 189 ? -2.008 2.494 18.018 1.00 73.44 189 GLU A CA 1
ATOM 1543 C C . GLU A 1 189 ? -1.373 1.378 18.858 1.00 73.44 189 GLU A C 1
ATOM 1545 O O . GLU A 1 189 ? -0.477 0.695 18.36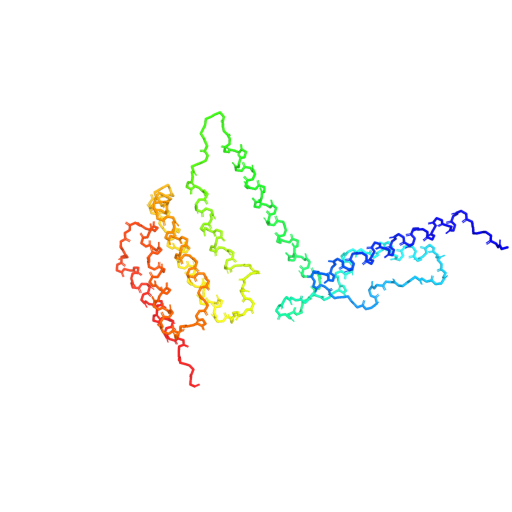9 1.00 73.44 189 GLU A O 1
ATOM 1550 N N . MET A 1 190 ? -1.873 1.128 20.073 1.00 74.88 190 MET A N 1
ATOM 1551 C CA . MET A 1 190 ? -1.388 0.044 20.935 1.00 74.88 190 MET A CA 1
ATOM 1552 C C . MET A 1 190 ? -1.679 -1.334 20.337 1.00 74.88 190 MET A C 1
ATOM 1554 O O . MET A 1 190 ? -0.775 -2.150 20.187 1.00 74.88 190 MET A O 1
ATOM 1558 N N . VAL A 1 191 ? -2.928 -1.598 19.948 1.00 79.25 191 VAL A N 1
ATOM 1559 C CA . VAL A 1 191 ? -3.310 -2.896 19.376 1.00 79.25 191 VAL A CA 1
ATOM 1560 C C . VAL A 1 191 ? -2.584 -3.121 18.051 1.00 79.25 191 VAL A C 1
ATOM 1562 O O . VAL A 1 191 ? -2.082 -4.214 17.798 1.00 79.25 191 VAL A O 1
ATOM 1565 N N . ILE A 1 192 ? -2.450 -2.079 17.228 1.00 72.62 192 ILE A N 1
ATOM 1566 C CA . ILE A 1 192 ? -1.801 -2.174 15.924 1.00 72.62 192 ILE A CA 1
ATOM 1567 C C . ILE A 1 192 ? -0.290 -2.320 16.060 1.00 72.62 192 ILE A C 1
ATOM 1569 O O . ILE A 1 192 ? 0.240 -3.262 15.490 1.00 72.62 192 ILE A O 1
ATOM 1573 N N . TYR A 1 193 ? 0.407 -1.427 16.765 1.00 65.50 193 TYR A N 1
ATOM 1574 C CA . TYR A 1 193 ? 1.869 -1.296 16.681 1.00 65.50 193 TYR A CA 1
ATOM 1575 C C . TYR A 1 193 ? 2.646 -1.893 17.851 1.00 65.50 193 TYR A C 1
ATOM 1577 O O . TYR A 1 193 ? 3.873 -1.953 17.763 1.00 65.50 193 TYR A O 1
ATOM 1585 N N . ASP A 1 194 ? 1.992 -2.368 18.915 1.00 67.00 194 ASP A N 1
ATOM 1586 C CA . ASP A 1 194 ? 2.716 -3.040 19.993 1.00 67.00 194 ASP A CA 1
ATOM 1587 C C . ASP A 1 194 ? 3.305 -4.372 19.500 1.00 67.00 194 ASP A C 1
ATOM 1589 O O . ASP A 1 194 ? 2.590 -5.359 19.280 1.00 67.00 194 ASP A O 1
ATOM 1593 N N . SER A 1 195 ? 4.623 -4.367 19.284 1.00 52.09 195 SER A N 1
ATOM 1594 C CA . SER A 1 195 ? 5.423 -5.484 18.782 1.00 52.09 195 SER A CA 1
ATOM 1595 C C . SER A 1 195 ? 5.886 -6.445 19.878 1.00 52.09 195 SER A C 1
ATOM 1597 O O . SER A 1 195 ? 6.555 -7.426 19.563 1.00 52.09 195 SER A O 1
ATOM 1599 N N . GLY A 1 196 ? 5.573 -6.188 21.156 1.00 52.06 196 GLY A N 1
ATOM 1600 C CA . GLY A 1 196 ? 5.971 -7.054 22.273 1.00 52.06 196 GLY A CA 1
ATOM 1601 C C . GLY A 1 196 ? 7.471 -7.086 22.582 1.00 52.06 196 GLY A C 1
ATOM 1602 O O . GLY A 1 196 ? 7.887 -7.783 23.497 1.00 52.06 196 GLY A O 1
ATOM 1603 N N . GLU A 1 197 ? 8.299 -6.323 21.867 1.00 43.81 197 GLU A N 1
ATOM 1604 C CA . GLU A 1 197 ? 9.768 -6.437 21.911 1.00 43.81 197 GLU A CA 1
ATOM 1605 C C . GLU A 1 197 ? 10.392 -6.013 23.260 1.00 43.81 197 GLU A C 1
ATOM 1607 O O . GLU A 1 197 ? 11.587 -6.188 23.479 1.00 43.81 197 GLU A O 1
ATOM 1612 N N . LYS A 1 198 ? 9.593 -5.458 24.183 1.00 41.41 198 LYS A N 1
ATOM 1613 C CA . LYS A 1 198 ? 10.036 -4.999 25.514 1.00 41.41 198 LYS A CA 1
ATOM 1614 C C . LYS A 1 198 ? 9.258 -5.585 26.693 1.00 41.41 198 LYS A C 1
ATOM 1616 O O . LYS A 1 198 ? 9.575 -5.255 27.832 1.00 41.41 198 LYS A O 1
ATOM 1621 N N . PHE A 1 199 ? 8.270 -6.441 26.447 1.00 38.88 199 PHE A N 1
ATOM 1622 C CA . PHE A 1 199 ? 7.399 -6.982 27.487 1.00 38.88 199 PHE A CA 1
ATOM 1623 C C . PHE A 1 199 ? 7.373 -8.504 27.382 1.00 38.88 199 PHE A C 1
ATOM 1625 O O . PHE A 1 199 ? 7.144 -9.048 26.306 1.00 38.88 199 PHE A O 1
ATOM 1632 N N . HIS A 1 200 ? 7.626 -9.196 28.497 1.00 42.88 200 HIS A N 1
ATOM 1633 C CA . HIS A 1 200 ? 7.403 -10.639 28.600 1.00 42.88 200 HIS A CA 1
ATOM 1634 C C . HIS A 1 200 ? 6.015 -10.965 28.025 1.00 42.88 200 HIS A C 1
ATOM 1636 O O . HIS A 1 200 ? 5.052 -10.281 28.380 1.00 42.88 200 HIS A O 1
ATOM 1642 N N . GLN A 1 201 ? 5.927 -11.943 27.117 1.00 50.41 201 GLN A N 1
ATOM 1643 C CA . GLN A 1 201 ? 4.758 -12.201 26.257 1.00 50.41 201 GLN A CA 1
ATOM 1644 C C . GLN A 1 201 ? 3.428 -12.225 27.044 1.00 50.41 201 GLN A C 1
ATOM 1646 O O . GLN A 1 201 ? 2.483 -11.541 26.662 1.00 50.41 201 GLN A O 1
ATOM 1651 N N . ASN A 1 202 ? 3.426 -12.796 28.251 1.00 45.59 202 ASN A N 1
ATOM 1652 C CA . ASN A 1 202 ? 2.269 -12.871 29.155 1.00 45.59 202 ASN A CA 1
ATOM 1653 C C . ASN A 1 202 ? 1.708 -11.495 29.592 1.00 45.59 202 ASN A C 1
ATOM 1655 O O . ASN A 1 202 ? 0.525 -11.360 29.889 1.00 45.59 202 ASN A O 1
ATOM 1659 N N . SER A 1 203 ? 2.541 -10.449 29.642 1.00 50.34 203 SER A N 1
ATOM 1660 C CA . SER A 1 203 ? 2.129 -9.078 30.006 1.00 50.34 203 SER A CA 1
ATOM 1661 C C . SER A 1 203 ? 1.619 -8.254 28.819 1.00 50.34 203 SER A C 1
ATOM 1663 O O . SER A 1 203 ? 0.822 -7.331 29.001 1.00 50.34 203 SER A O 1
ATOM 1665 N N . ARG A 1 204 ? 2.033 -8.613 27.599 1.00 62.94 204 ARG A N 1
ATOM 1666 C CA . ARG A 1 204 ? 1.549 -8.005 26.357 1.00 62.94 204 ARG A CA 1
ATOM 1667 C C . ARG A 1 204 ? 0.111 -8.430 26.078 1.00 62.94 204 ARG A C 1
ATOM 1669 O O . ARG A 1 204 ? -0.730 -7.583 25.785 1.00 62.94 204 ARG A O 1
ATOM 1676 N N . ASP A 1 205 ? -0.177 -9.720 26.210 1.00 62.12 205 ASP A N 1
ATOM 1677 C CA . ASP A 1 205 ? -1.470 -10.278 25.810 1.00 62.12 205 ASP A CA 1
ATOM 1678 C C . ASP A 1 205 ? -2.610 -9.771 26.705 1.00 62.12 205 ASP A C 1
ATOM 1680 O O . ASP A 1 205 ? -3.683 -9.419 26.207 1.00 62.12 205 ASP A O 1
ATOM 1684 N N . GLY A 1 206 ? -2.347 -9.583 28.004 1.00 64.12 206 GLY A N 1
ATOM 1685 C CA . GLY A 1 206 ? -3.280 -8.924 28.923 1.00 64.12 206 GLY A CA 1
ATOM 1686 C C . GLY A 1 206 ? -3.519 -7.444 28.593 1.00 64.12 206 GLY A C 1
ATOM 1687 O O . GLY A 1 206 ? -4.658 -6.971 28.643 1.00 64.12 206 GLY A O 1
ATOM 1688 N N . LEU A 1 207 ? -2.473 -6.708 28.198 1.00 71.50 207 LEU A N 1
ATOM 1689 C CA . LEU A 1 207 ? -2.584 -5.292 27.838 1.00 71.50 207 LEU A CA 1
ATOM 1690 C C . LEU A 1 207 ? -3.358 -5.099 26.528 1.00 71.50 207 LEU A C 1
ATOM 1692 O O . LEU A 1 207 ? -4.280 -4.286 26.476 1.00 71.50 207 LEU A O 1
ATOM 1696 N N . VAL A 1 208 ? -3.023 -5.860 25.485 1.00 76.94 208 VAL A N 1
ATOM 1697 C CA . VAL A 1 208 ? -3.701 -5.794 24.183 1.00 76.94 208 VAL A CA 1
ATOM 1698 C C . VAL A 1 208 ? -5.162 -6.222 24.312 1.00 76.94 208 VAL A C 1
ATOM 1700 O O . VAL A 1 208 ? -6.043 -5.523 23.810 1.00 76.94 208 VAL A O 1
ATOM 1703 N N . SER A 1 209 ? -5.444 -7.294 25.057 1.00 75.56 209 SER A N 1
ATOM 1704 C CA . SER A 1 209 ? -6.818 -7.736 25.324 1.00 75.56 209 SER A CA 1
ATOM 1705 C C . SER A 1 209 ? -7.623 -6.666 26.063 1.00 75.56 209 SER A C 1
ATOM 1707 O O . SER A 1 209 ? -8.737 -6.344 25.652 1.00 75.56 209 SER A O 1
ATOM 1709 N N . SER A 1 210 ? -7.040 -6.032 27.086 1.00 79.81 210 SER A N 1
ATOM 1710 C CA . SER A 1 210 ? -7.671 -4.911 27.795 1.00 79.81 210 SER A CA 1
ATOM 1711 C C . SER A 1 210 ? -7.942 -3.713 26.875 1.00 79.81 210 SER A C 1
ATOM 1713 O O . SER A 1 210 ? -8.972 -3.048 26.992 1.00 79.81 210 SER A O 1
ATOM 1715 N N . LYS A 1 211 ? -7.057 -3.438 25.911 1.00 86.88 211 LYS A N 1
ATOM 1716 C CA . LYS A 1 211 ? -7.260 -2.361 24.931 1.00 86.88 211 LYS A CA 1
ATOM 1717 C C . LYS A 1 211 ? -8.353 -2.695 23.923 1.00 86.88 211 LYS A C 1
ATOM 1719 O O . LYS A 1 211 ? -9.173 -1.830 23.622 1.00 86.88 211 LYS A O 1
ATOM 1724 N N . ILE A 1 212 ? -8.436 -3.941 23.464 1.00 84.56 212 ILE A N 1
ATOM 1725 C CA . ILE A 1 212 ? -9.547 -4.400 22.619 1.00 84.56 212 ILE A CA 1
ATOM 1726 C C . ILE A 1 212 ? -10.878 -4.309 23.382 1.00 84.56 212 ILE A C 1
ATOM 1728 O O . ILE A 1 212 ? -11.868 -3.856 22.813 1.00 84.56 212 ILE A O 1
ATOM 1732 N N . GLN A 1 213 ? -10.905 -4.648 24.675 1.00 82.88 213 GLN A N 1
ATOM 1733 C CA . GLN A 1 213 ? -12.086 -4.460 25.529 1.00 82.88 213 GLN A CA 1
ATOM 1734 C C . GLN A 1 213 ? -12.514 -2.989 25.585 1.00 82.88 213 GLN A C 1
ATOM 1736 O O . GLN A 1 213 ? -13.667 -2.679 25.291 1.00 82.88 213 GLN A O 1
ATOM 1741 N N . GLN A 1 214 ? -11.576 -2.075 25.853 1.00 84.44 214 GLN A N 1
ATOM 1742 C CA . GLN A 1 214 ? -11.844 -0.631 25.863 1.00 84.44 214 GLN A CA 1
ATOM 1743 C C . GLN A 1 214 ? -12.378 -0.137 24.510 1.00 84.44 214 GLN A C 1
ATOM 1745 O O . GLN A 1 214 ? -13.307 0.669 24.471 1.00 84.44 214 GLN A O 1
ATOM 1750 N N . PHE A 1 215 ? -11.845 -0.643 23.390 1.00 89.31 215 PHE A N 1
ATOM 1751 C CA . PHE A 1 215 ? -12.375 -0.328 22.060 1.00 89.31 215 PHE A CA 1
ATOM 1752 C C . PHE A 1 215 ? -13.841 -0.745 21.932 1.00 89.31 215 PHE A C 1
ATOM 1754 O O . PHE A 1 215 ? -14.671 0.052 21.494 1.00 89.31 215 PHE A O 1
ATOM 1761 N N . ILE A 1 216 ? -14.155 -1.986 22.316 1.00 87.38 216 ILE A N 1
ATOM 1762 C CA . ILE A 1 216 ? -15.505 -2.548 22.227 1.00 87.38 216 ILE A CA 1
ATOM 1763 C C . ILE A 1 216 ? -16.478 -1.699 23.044 1.00 87.38 216 ILE A C 1
ATOM 1765 O O . ILE A 1 216 ? -17.498 -1.279 22.506 1.00 87.38 216 ILE A O 1
ATOM 1769 N N . GLU A 1 217 ? -16.133 -1.371 24.288 1.00 85.00 217 GLU A N 1
ATOM 1770 C CA . GLU A 1 217 ? -16.957 -0.530 25.164 1.00 85.00 217 GLU A CA 1
ATOM 1771 C C . GLU A 1 217 ? -17.248 0.849 24.561 1.00 85.00 217 GLU A C 1
ATOM 1773 O O . GLU A 1 217 ? -18.368 1.355 24.659 1.00 85.00 217 GLU A O 1
ATOM 1778 N N . ILE A 1 218 ? -16.260 1.468 23.906 1.00 87.44 218 ILE A N 1
ATOM 1779 C CA . ILE A 1 218 ? -16.446 2.769 23.255 1.00 87.44 218 ILE A CA 1
ATOM 1780 C C . ILE A 1 218 ? -17.443 2.659 22.100 1.00 87.44 218 ILE A C 1
ATOM 1782 O O . ILE A 1 218 ? -18.349 3.488 21.987 1.00 87.44 218 ILE A O 1
ATOM 1786 N N . VAL A 1 219 ? -17.293 1.654 21.233 1.00 87.38 219 VAL A N 1
ATOM 1787 C CA . VAL A 1 219 ? -18.128 1.552 20.026 1.00 87.38 219 VAL A CA 1
ATOM 1788 C C . VAL A 1 219 ? -19.548 1.081 20.350 1.00 87.38 219 VAL A C 1
ATOM 1790 O O . VAL A 1 219 ? -20.509 1.592 19.766 1.00 87.38 219 VAL A O 1
ATOM 1793 N N . THR A 1 220 ? -19.715 0.178 21.319 1.00 82.75 220 THR A N 1
ATOM 1794 C CA . THR A 1 220 ? -21.031 -0.329 21.750 1.00 82.75 220 THR A CA 1
ATOM 1795 C C . THR A 1 220 ? -21.724 0.596 22.753 1.00 82.75 220 THR A C 1
ATOM 1797 O O . THR A 1 220 ? -22.948 0.574 22.855 1.00 82.75 220 THR A O 1
ATOM 1800 N N . GLY A 1 221 ? -20.976 1.443 23.466 1.00 78.12 221 GLY A N 1
ATOM 1801 C CA . GLY A 1 221 ? -21.505 2.355 24.482 1.00 78.12 221 GLY A CA 1
ATOM 1802 C C . GLY A 1 221 ? -21.962 1.676 25.775 1.00 78.12 221 GLY A C 1
ATOM 1803 O O . GLY A 1 221 ? -22.621 2.330 26.578 1.00 78.12 221 GLY A O 1
ATOM 1804 N N . ASN A 1 222 ? -21.635 0.396 25.974 1.00 70.62 222 ASN A N 1
ATOM 1805 C CA . ASN A 1 222 ? -21.975 -0.389 27.160 1.00 70.62 222 ASN A CA 1
ATOM 1806 C C . ASN A 1 222 ? -20.752 -1.185 27.636 1.00 70.62 222 ASN A C 1
ATOM 1808 O O . ASN A 1 222 ? -19.878 -1.516 26.835 1.00 70.62 222 ASN A O 1
ATOM 1812 N N . ALA A 1 223 ? -20.729 -1.541 28.925 1.00 61.28 223 ALA A N 1
ATOM 1813 C CA . ALA A 1 223 ? -19.823 -2.577 29.418 1.00 61.28 223 ALA A CA 1
ATOM 1814 C C . ALA A 1 223 ? -20.095 -3.901 28.681 1.00 61.28 223 ALA A C 1
ATOM 1816 O O . ALA A 1 223 ? -21.232 -4.162 28.271 1.00 61.28 223 ALA A O 1
ATOM 1817 N N . LEU A 1 224 ? -19.058 -4.725 28.521 1.00 60.09 224 LEU A N 1
ATOM 1818 C CA . LEU A 1 224 ? -19.150 -6.018 27.837 1.00 60.09 224 LEU A CA 1
ATOM 1819 C C . LEU A 1 224 ? -20.307 -6.859 28.391 1.00 60.09 224 LEU A C 1
ATOM 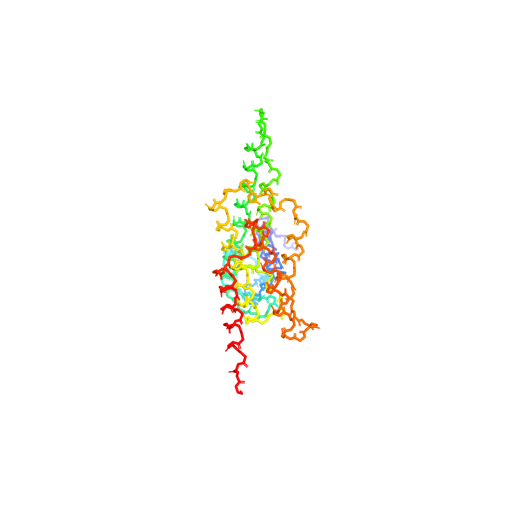1821 O O . LEU A 1 224 ? -20.417 -7.079 29.598 1.00 60.09 224 LEU A O 1
ATOM 1825 N N . SER A 1 225 ? -21.160 -7.370 27.504 1.00 58.56 225 SER A N 1
ATOM 1826 C CA . SER A 1 225 ? -22.134 -8.394 27.887 1.00 58.56 225 SER A CA 1
ATOM 1827 C C . SER A 1 225 ? -21.419 -9.686 28.296 1.00 58.56 225 SER A C 1
ATOM 1829 O O . SER A 1 225 ? -20.308 -9.963 27.844 1.00 58.56 225 SER A O 1
ATOM 1831 N N . VAL A 1 226 ? -22.072 -10.533 29.098 1.00 55.88 226 VAL A N 1
ATOM 1832 C CA . VAL A 1 226 ? -21.524 -11.839 29.526 1.00 55.88 226 VAL A CA 1
ATOM 1833 C C . VAL A 1 226 ? -21.070 -12.684 28.328 1.00 55.88 226 VAL A C 1
ATOM 1835 O O . VAL A 1 226 ? -20.026 -13.323 28.391 1.00 55.88 226 VAL A O 1
ATOM 1838 N N . SER A 1 227 ? -21.792 -12.627 27.204 1.00 54.78 227 SER A N 1
ATOM 1839 C CA . SER A 1 227 ? -21.399 -13.305 25.962 1.00 54.78 227 SER A CA 1
ATOM 1840 C C . SER A 1 227 ? -20.168 -12.701 25.282 1.00 54.78 227 SER A C 1
ATOM 1842 O O . SER A 1 227 ? -19.409 -13.422 24.646 1.00 54.78 227 SER A O 1
ATOM 1844 N N . GLU A 1 228 ? -19.962 -11.388 25.388 1.00 54.22 228 GLU A N 1
ATOM 1845 C CA . GLU A 1 228 ? -18.797 -10.712 24.803 1.00 54.22 228 GLU A CA 1
ATOM 1846 C C . GLU A 1 228 ? -17.560 -10.885 25.682 1.00 54.22 228 GLU A C 1
ATOM 1848 O O . GLU A 1 228 ? -16.475 -11.113 25.158 1.00 54.22 228 GLU A O 1
ATOM 1853 N N . SER A 1 229 ? -17.733 -10.869 27.006 1.00 61.50 229 SER A N 1
ATOM 1854 C CA . SER A 1 229 ? -16.686 -11.274 27.940 1.00 61.50 229 SER A CA 1
ATOM 1855 C C . SER A 1 229 ? -16.294 -12.729 27.697 1.00 61.50 229 SER A C 1
ATOM 1857 O O . SER A 1 229 ? -15.112 -13.001 27.568 1.00 61.50 229 SER A O 1
ATOM 1859 N N . ALA A 1 230 ? -17.261 -13.642 27.549 1.00 60.53 230 ALA A N 1
ATOM 1860 C CA . ALA A 1 230 ? -16.991 -15.053 27.277 1.00 60.53 230 ALA A CA 1
ATOM 1861 C C . ALA A 1 230 ? -16.276 -15.268 25.936 1.00 60.53 230 ALA A C 1
ATOM 1863 O O . ALA A 1 230 ? -15.334 -16.043 25.883 1.00 60.53 230 ALA A O 1
ATOM 1864 N N . TYR A 1 231 ? -16.655 -14.544 24.878 1.00 60.75 231 TYR A N 1
ATOM 1865 C CA . TYR A 1 231 ? -15.965 -14.610 23.585 1.00 60.75 231 TYR A CA 1
ATOM 1866 C C . TYR A 1 231 ? -14.520 -14.093 23.665 1.00 60.75 231 TYR A C 1
ATOM 1868 O O . TYR A 1 231 ? -13.625 -14.656 23.042 1.00 60.75 231 TYR A O 1
ATOM 1876 N N . LEU A 1 232 ? -14.266 -13.033 24.442 1.00 59.00 232 LEU A N 1
ATOM 1877 C CA . LEU A 1 232 ? -12.909 -12.527 24.670 1.00 59.00 232 LEU A CA 1
ATOM 1878 C C . LEU A 1 232 ? -12.087 -13.445 25.583 1.00 59.00 232 LEU A C 1
ATOM 1880 O O . LEU A 1 232 ? -10.888 -13.580 25.364 1.00 59.00 232 LEU A O 1
ATOM 1884 N N . THR A 1 233 ? -12.719 -14.090 26.565 1.00 62.62 233 THR A N 1
ATOM 1885 C CA . THR A 1 233 ? -12.098 -15.104 27.428 1.00 62.62 233 THR A CA 1
ATOM 1886 C C . THR A 1 233 ? -11.753 -16.364 26.636 1.00 62.62 233 THR A C 1
ATOM 1888 O O . THR A 1 233 ? -10.602 -16.772 26.653 1.00 62.62 233 THR A O 1
ATOM 1891 N N . GLU A 1 234 ? -12.684 -16.911 25.850 1.00 61.47 234 GLU A N 1
ATOM 1892 C CA . GLU A 1 234 ? -12.452 -18.055 24.953 1.00 61.47 234 GLU A CA 1
ATOM 1893 C C . GLU A 1 234 ? -11.327 -17.758 23.953 1.00 61.47 234 GLU A C 1
ATOM 1895 O O . GLU A 1 234 ? -10.531 -18.621 23.595 1.00 61.47 234 GLU A O 1
ATOM 1900 N N . MET A 1 235 ? -11.225 -16.508 23.512 1.00 56.75 235 MET A N 1
ATOM 1901 C CA . MET A 1 235 ? -10.160 -16.064 22.631 1.00 56.75 235 MET A CA 1
ATOM 1902 C C . MET A 1 235 ? -8.806 -15.943 23.340 1.00 56.75 235 MET A C 1
ATOM 1904 O O . MET A 1 235 ? -7.795 -16.308 22.744 1.00 56.75 235 MET A O 1
ATOM 1908 N N . ALA A 1 236 ? -8.774 -15.454 24.582 1.00 53.94 236 ALA A N 1
ATOM 1909 C CA . ALA A 1 236 ? -7.569 -15.455 25.408 1.00 53.94 236 ALA A CA 1
ATOM 1910 C C . ALA A 1 236 ? -7.102 -16.896 25.698 1.00 53.94 236 ALA A C 1
ATOM 1912 O O . ALA A 1 236 ? -5.928 -17.203 25.521 1.00 53.94 236 ALA A O 1
ATOM 1913 N N . GLU A 1 237 ? -8.027 -17.808 26.001 1.00 54.88 237 GLU A N 1
ATOM 1914 C CA . GLU A 1 237 ? -7.758 -19.239 26.215 1.00 54.88 237 GLU A CA 1
ATOM 1915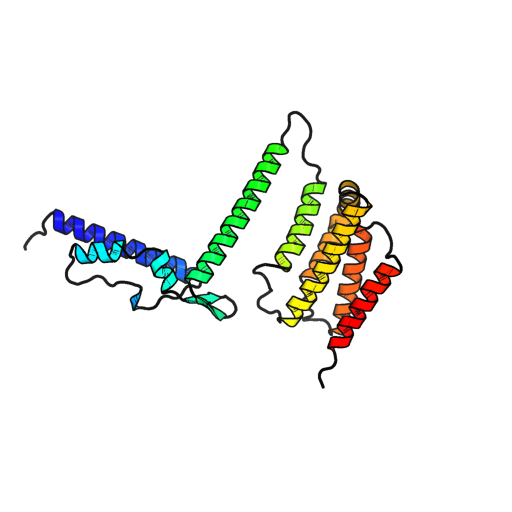 C C . GLU A 1 237 ? -7.281 -19.941 24.930 1.00 54.88 237 GLU A C 1
ATOM 1917 O O . GLU A 1 237 ? -6.337 -20.733 24.941 1.00 54.88 237 GLU A O 1
ATOM 1922 N N . GLN A 1 238 ? -7.877 -19.619 23.775 1.00 48.25 238 GLN A N 1
ATOM 1923 C CA . GLN A 1 238 ? -7.395 -20.105 22.481 1.00 48.25 238 GLN A CA 1
ATOM 1924 C C . GLN A 1 238 ? -5.989 -19.599 22.163 1.00 48.25 238 GLN A C 1
ATOM 1926 O O . GLN A 1 238 ? -5.301 -20.264 21.397 1.00 48.25 238 GLN A O 1
ATOM 1931 N N . LEU A 1 239 ? -5.559 -18.460 22.710 1.00 44.78 239 LEU A N 1
ATOM 1932 C CA . LEU A 1 239 ? -4.199 -17.943 22.559 1.00 44.78 239 LEU A CA 1
ATOM 1933 C C . LEU A 1 239 ? -3.217 -18.636 23.518 1.00 44.78 239 LEU A C 1
ATOM 1935 O O . LEU A 1 239 ? -2.152 -19.039 23.055 1.00 44.78 239 LEU A O 1
ATOM 1939 N N . GLU A 1 240 ? -3.610 -18.891 24.771 1.00 43.69 240 GLU A N 1
ATOM 1940 C CA . GLU A 1 240 ? -2.847 -19.716 25.730 1.00 43.69 240 GLU A CA 1
ATOM 1941 C C . GLU A 1 240 ? -2.617 -21.148 25.203 1.00 43.69 240 GLU A C 1
ATOM 1943 O O . GLU A 1 240 ? -1.546 -21.724 25.371 1.00 43.69 240 GLU A O 1
ATOM 1948 N N . SER A 1 241 ? -3.576 -21.722 24.465 1.00 39.56 241 SER A N 1
ATOM 1949 C CA . SER A 1 241 ? -3.449 -23.078 23.896 1.00 39.56 241 SER A CA 1
ATOM 1950 C C . SER A 1 241 ? -2.375 -23.244 22.801 1.00 39.56 241 SER A C 1
ATOM 1952 O O . SER A 1 241 ? -2.055 -24.373 22.425 1.00 39.56 241 SER A O 1
ATOM 1954 N N . TYR A 1 242 ? -1.800 -22.149 22.284 1.00 40.78 242 TYR A N 1
ATOM 1955 C CA . TYR A 1 242 ? -0.665 -22.194 21.348 1.00 40.78 242 TYR A CA 1
ATOM 1956 C C . TYR A 1 242 ? 0.703 -22.232 22.060 1.00 40.78 242 TYR A C 1
ATOM 1958 O O . TYR A 1 242 ? 1.722 -22.336 21.375 1.00 40.78 242 TYR A O 1
ATOM 1966 N N . GLU A 1 243 ? 0.747 -22.184 23.399 1.00 45.34 243 GLU A N 1
ATOM 1967 C CA . GLU A 1 243 ? 1.985 -22.171 24.200 1.00 45.34 243 GLU A CA 1
ATOM 1968 C C . GLU A 1 243 ? 2.610 -23.551 24.473 1.00 45.34 243 GLU A C 1
ATOM 1970 O O . GLU A 1 243 ? 3.600 -23.627 25.195 1.00 45.34 243 GLU A O 1
ATOM 1975 N N . ALA A 1 244 ? 2.117 -24.645 23.884 1.00 37.25 244 ALA A N 1
ATOM 1976 C CA . ALA A 1 244 ? 2.740 -25.960 24.067 1.00 37.25 244 ALA A CA 1
ATOM 1977 C C . ALA A 1 244 ? 3.400 -26.519 22.791 1.00 37.25 244 ALA A C 1
ATOM 1979 O O . ALA A 1 244 ? 2.860 -27.438 22.169 1.00 37.25 244 ALA A O 1
ATOM 1980 N N . PRO A 1 245 ? 4.589 -26.033 22.393 1.00 32.53 245 PRO A N 1
ATOM 1981 C CA . PRO A 1 245 ? 5.600 -26.892 21.804 1.00 32.53 245 PRO A CA 1
ATOM 1982 C C . PRO A 1 245 ? 6.481 -27.482 22.922 1.00 32.53 245 PRO A C 1
ATOM 1984 O O . PRO A 1 245 ? 7.063 -26.735 23.709 1.00 32.53 245 PRO A O 1
ATOM 1987 N N . GLU A 1 246 ? 6.553 -28.816 22.991 1.00 33.34 246 GLU A N 1
ATOM 1988 C CA . GLU A 1 246 ? 7.613 -29.542 23.719 1.00 33.34 246 GLU A CA 1
ATOM 1989 C C . GLU A 1 246 ? 9.022 -29.118 23.269 1.00 33.34 246 GLU A C 1
ATOM 1991 O O . GLU A 1 246 ? 9.206 -28.833 22.058 1.00 33.34 246 GLU A O 1
#

Sequence (246 aa):
MATKSQAQIELEKEVKKNLRRIKRFVKAAEKRGYSFSNTAIPTLPKTITEKTLRKYESIRPDTLYKKAVYVSPEGTKIKGYEAREQERRRAAQKAAITRRRFLAEKKAQPATKAPKQGDYIMLTIEDLMYHFTYGEQSQPQWSNELIKLKSKEIDIMKKALNRAISSDGRDKVVERINSRITEIYQIMEMVIYDSGEKFHQNSRDGLVSSKIQQFIEIVTGNALSVSESAYLTEMAEQLESYEAPE